Protein AF-A0A3R7NCF2-F1 (afdb_monomer_lite)

pLDDT: mean 77.66, std 14.72, range [37.81, 95.25]

Radius of gyration: 17.61 Å; chains: 1; bounding box: 58×39×52 Å

Structure (mmCIF, N/CA/C/O backbone):
data_AF-A0A3R7NCF2-F1
#
_entry.id   AF-A0A3R7NCF2-F1
#
loop_
_atom_site.group_PDB
_atom_site.id
_atom_site.type_symbol
_atom_site.label_atom_id
_atom_site.label_alt_id
_atom_site.label_comp_id
_atom_site.label_asym_id
_atom_site.label_entity_id
_atom_site.label_seq_id
_atom_site.pdbx_PDB_ins_code
_atom_site.Cartn_x
_atom_site.Cartn_y
_atom_site.Cartn_z
_atom_site.occupancy
_atom_site.B_iso_or_equiv
_atom_site.auth_seq_id
_atom_site.auth_comp_id
_atom_site.auth_asym_id
_atom_site.auth_atom_id
_atom_site.pdbx_PDB_model_num
ATOM 1 N N . MET A 1 1 ? -6.743 -14.736 25.152 1.00 38.22 1 MET A N 1
ATOM 2 C CA . MET A 1 1 ? -6.841 -13.331 24.706 1.00 38.22 1 MET A CA 1
ATOM 3 C C . MET A 1 1 ? -6.838 -13.373 23.190 1.00 38.22 1 MET A C 1
ATOM 5 O O . MET A 1 1 ? -5.931 -13.986 22.646 1.00 38.22 1 MET A O 1
ATOM 9 N N . GLN A 1 2 ? -7.880 -12.885 22.512 1.00 47.25 2 GLN A N 1
ATOM 10 C CA . GLN A 1 2 ? -7.849 -12.798 21.048 1.00 47.25 2 GLN A CA 1
ATOM 11 C C . GLN A 1 2 ? -6.792 -11.751 20.687 1.00 47.25 2 GLN A C 1
ATOM 13 O O . GLN A 1 2 ? -6.926 -10.598 21.083 1.00 47.25 2 GLN A O 1
ATOM 18 N N . HIS A 1 3 ? -5.709 -12.169 20.034 1.00 56.72 3 HIS A N 1
ATOM 19 C CA . HIS A 1 3 ? -4.715 -11.233 19.518 1.00 56.72 3 HIS A CA 1
ATOM 20 C C . HIS A 1 3 ? -5.378 -10.391 18.426 1.00 56.72 3 HIS A C 1
ATOM 22 O O . HIS A 1 3 ? -6.070 -10.945 17.568 1.00 56.72 3 HIS A O 1
ATOM 28 N N . ALA A 1 4 ? -5.225 -9.066 18.489 1.00 83.00 4 ALA A N 1
ATOM 29 C CA . ALA A 1 4 ? -5.763 -8.198 17.452 1.00 83.00 4 ALA A CA 1
ATOM 30 C C . ALA A 1 4 ? -5.083 -8.553 16.114 1.00 83.00 4 ALA A C 1
ATOM 32 O O . ALA A 1 4 ? -3.878 -8.823 16.119 1.00 83.00 4 ALA A O 1
ATOM 33 N N . PRO A 1 5 ? -5.798 -8.546 14.972 1.00 89.06 5 PRO A N 1
ATOM 34 C CA . PRO A 1 5 ? -5.218 -8.927 13.679 1.00 89.06 5 PRO A CA 1
ATOM 35 C C . PRO A 1 5 ? -3.950 -8.133 13.324 1.00 89.06 5 PRO A C 1
ATOM 37 O O . PRO A 1 5 ? -3.016 -8.688 12.745 1.00 89.06 5 PRO A O 1
ATOM 40 N N . LEU A 1 6 ? -3.870 -6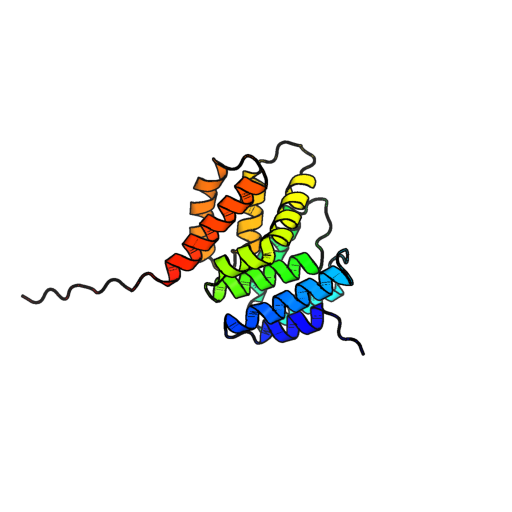.868 13.758 1.00 91.06 6 LEU A N 1
ATOM 41 C CA . LEU A 1 6 ? -2.667 -6.038 13.660 1.00 91.06 6 LEU A CA 1
ATOM 42 C C . LEU A 1 6 ? -1.455 -6.635 14.399 1.00 91.06 6 LEU A C 1
ATOM 44 O O . LEU A 1 6 ? -0.355 -6.630 13.860 1.00 91.06 6 LEU A O 1
ATOM 48 N N . ASP A 1 7 ? -1.623 -7.171 15.609 1.00 91.38 7 ASP A N 1
ATOM 49 C CA . ASP A 1 7 ? -0.501 -7.722 16.383 1.00 91.38 7 ASP A CA 1
ATOM 50 C C . ASP A 1 7 ? 0.046 -8.995 15.721 1.00 91.38 7 ASP A C 1
ATOM 52 O O . ASP A 1 7 ? 1.261 -9.198 15.641 1.00 91.38 7 ASP A O 1
ATOM 56 N N . THR A 1 8 ? -0.852 -9.839 15.201 1.00 93.19 8 THR A N 1
ATOM 57 C CA . THR A 1 8 ? -0.478 -11.024 14.421 1.00 93.19 8 THR A CA 1
ATOM 58 C C . THR A 1 8 ? 0.239 -10.627 13.135 1.00 93.19 8 THR A C 1
ATOM 60 O O . THR A 1 8 ? 1.300 -11.182 12.846 1.00 93.19 8 THR A O 1
ATOM 63 N N . PHE A 1 9 ? -0.278 -9.626 12.415 1.00 95.12 9 PHE A N 1
ATOM 64 C CA . PHE A 1 9 ? 0.372 -9.074 11.230 1.00 95.12 9 PHE A CA 1
ATOM 65 C C . PHE A 1 9 ? 1.784 -8.581 11.548 1.00 95.12 9 PHE A C 1
ATOM 67 O O . PHE A 1 9 ? 2.731 -9.013 10.904 1.00 95.12 9 PHE A O 1
ATOM 74 N N . LEU A 1 10 ? 1.961 -7.731 12.564 1.00 93.50 10 LEU A N 1
ATOM 75 C CA . LEU A 1 10 ? 3.266 -7.149 12.895 1.00 93.50 10 LEU A CA 1
ATOM 76 C C . LEU A 1 10 ? 4.270 -8.211 13.359 1.00 93.50 10 LEU A C 1
ATOM 78 O O . LEU A 1 10 ? 5.449 -8.142 13.013 1.00 93.50 10 LEU A O 1
ATOM 82 N N . SER A 1 11 ? 3.822 -9.219 14.114 1.00 92.62 11 SER A N 1
ATOM 83 C CA . SER A 1 11 ? 4.683 -10.343 14.496 1.00 92.62 11 SER A CA 1
ATOM 84 C C . SER A 1 11 ? 5.127 -11.180 13.294 1.00 92.62 11 SER A C 1
ATOM 86 O O . SER A 1 11 ? 6.236 -11.713 13.326 1.00 92.62 11 SER A O 1
ATOM 88 N N . ALA A 1 12 ? 4.268 -11.347 12.289 1.00 93.06 12 ALA A N 1
ATOM 89 C CA . ALA A 1 12 ? 4.591 -12.068 11.065 1.00 93.06 12 ALA A CA 1
ATOM 90 C C . ALA A 1 12 ? 5.499 -11.241 10.150 1.00 93.06 12 ALA A C 1
ATOM 92 O O . ALA A 1 12 ? 6.559 -11.708 9.762 1.00 93.06 12 ALA A O 1
ATOM 93 N N . TRP A 1 13 ? 5.128 -9.987 9.890 1.00 93.31 13 TRP A N 1
ATOM 94 C CA . TRP A 1 13 ? 5.839 -9.033 9.037 1.00 93.31 13 TRP A CA 1
ATOM 95 C C . TRP A 1 13 ? 7.312 -8.877 9.435 1.00 93.31 13 TRP A C 1
ATOM 97 O O . TRP A 1 13 ? 8.208 -8.884 8.595 1.00 93.31 13 TRP A O 1
ATOM 107 N N . ARG A 1 14 ? 7.588 -8.854 10.744 1.00 90.69 14 ARG A N 1
ATOM 108 C CA . ARG A 1 14 ? 8.949 -8.815 11.300 1.00 90.69 14 ARG A CA 1
ATOM 109 C C . ARG A 1 14 ? 9.832 -10.024 10.973 1.00 90.69 14 ARG A C 1
ATOM 111 O O . ARG A 1 14 ? 11.019 -9.970 11.271 1.00 90.69 14 ARG A O 1
ATOM 118 N N . ARG A 1 15 ? 9.255 -11.121 10.488 1.00 90.25 15 ARG A N 1
ATOM 119 C CA . ARG A 1 15 ? 9.929 -12.408 10.266 1.00 90.25 15 ARG A CA 1
ATOM 120 C C . ARG A 1 15 ? 9.832 -12.887 8.820 1.00 90.25 15 ARG A C 1
ATOM 122 O O . ARG A 1 15 ? 10.208 -14.019 8.560 1.00 90.25 15 ARG A O 1
ATOM 129 N N . ILE A 1 16 ? 9.263 -12.077 7.926 1.00 89.12 16 ILE A N 1
ATOM 130 C CA . ILE A 1 16 ? 9.187 -12.446 6.516 1.00 89.12 16 ILE A CA 1
ATOM 131 C C . ILE A 1 16 ? 10.576 -12.390 5.929 1.00 89.12 16 ILE A C 1
ATOM 133 O O . ILE A 1 16 ? 11.182 -11.321 5.882 1.00 89.12 16 ILE A O 1
ATOM 137 N N . ASP A 1 17 ? 10.995 -13.546 5.436 1.00 86.31 17 ASP A N 1
ATOM 138 C CA . ASP A 1 17 ? 12.266 -13.736 4.754 1.00 86.31 17 ASP A CA 1
ATOM 139 C C . ASP A 1 17 ? 12.043 -14.278 3.327 1.00 86.31 17 ASP A C 1
ATOM 141 O O . ASP A 1 17 ? 12.986 -14.391 2.542 1.00 86.31 17 ASP A O 1
ATOM 145 N N . SER A 1 18 ? 10.797 -14.625 2.963 1.00 88.25 18 SER A N 1
ATOM 146 C CA . SER A 1 18 ? 10.451 -15.185 1.655 1.00 88.25 18 SER A CA 1
ATOM 147 C C . SER A 1 18 ? 9.126 -14.656 1.081 1.00 88.25 18 SER A C 1
ATOM 149 O O . SER A 1 18 ? 8.137 -14.527 1.807 1.00 88.25 18 SER A O 1
ATOM 151 N N . PRO A 1 19 ? 9.023 -14.467 -0.253 1.00 88.56 19 PRO A N 1
ATOM 152 C CA . PRO A 1 19 ? 7.766 -14.095 -0.908 1.00 88.56 19 PRO A CA 1
ATOM 153 C C . PRO A 1 19 ? 6.626 -15.108 -0.699 1.00 88.56 19 PRO A C 1
ATOM 155 O O . PRO A 1 19 ? 5.453 -14.739 -0.770 1.00 88.56 19 PRO A O 1
ATOM 158 N N . ALA A 1 20 ? 6.935 -16.374 -0.393 1.00 91.00 20 ALA A N 1
ATOM 159 C CA . ALA A 1 20 ? 5.927 -17.398 -0.100 1.00 91.00 20 ALA A CA 1
ATOM 160 C C . ALA A 1 20 ? 5.111 -17.106 1.175 1.00 91.00 20 ALA A C 1
ATOM 162 O O . ALA A 1 20 ? 4.036 -17.676 1.361 1.00 91.00 20 ALA A O 1
ATOM 163 N N . GLU A 1 21 ? 5.603 -16.219 2.042 1.00 92.44 21 GLU A N 1
ATOM 164 C CA . GLU A 1 21 ? 4.975 -15.863 3.317 1.00 92.44 21 GLU A CA 1
ATOM 165 C C . GLU A 1 21 ? 4.038 -14.652 3.199 1.00 92.44 21 GLU A C 1
ATOM 167 O O . GLU A 1 21 ? 3.193 -14.437 4.067 1.00 9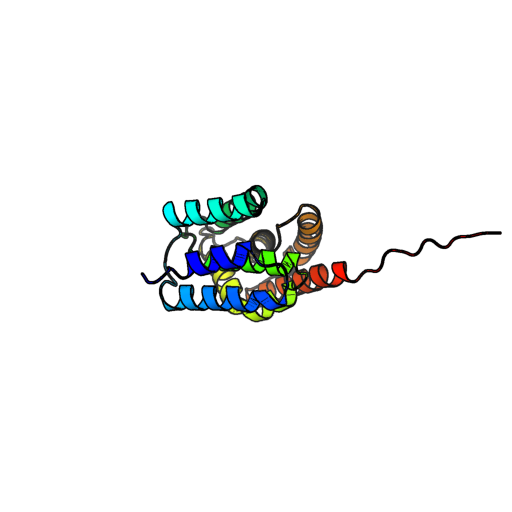2.44 21 GLU A O 1
ATOM 172 N N . LEU A 1 22 ? 4.103 -13.891 2.100 1.00 93.81 22 LEU A N 1
ATOM 173 C CA . LEU A 1 22 ? 3.247 -12.721 1.869 1.00 93.81 22 LEU A CA 1
ATOM 174 C C . LEU A 1 22 ? 1.730 -13.021 1.952 1.00 93.81 22 LEU A C 1
ATOM 176 O O . LEU A 1 22 ? 0.993 -12.190 2.497 1.00 93.81 22 LEU A O 1
ATOM 180 N N . PRO A 1 23 ? 1.215 -14.192 1.511 1.00 95.06 23 PRO A N 1
ATOM 181 C CA . PRO A 1 23 ? -0.197 -14.545 1.694 1.00 95.06 23 PRO A CA 1
ATOM 182 C C . PRO A 1 23 ? -0.656 -14.615 3.162 1.00 95.06 23 PRO A C 1
ATOM 184 O O . PRO A 1 23 ? -1.840 -14.409 3.450 1.00 95.06 23 PRO A O 1
ATOM 187 N N . LEU A 1 24 ? 0.255 -14.868 4.110 1.00 94.19 24 LEU A N 1
ATOM 188 C CA . LEU A 1 24 ? -0.052 -14.850 5.544 1.00 94.19 24 LEU A CA 1
ATOM 189 C C . LEU A 1 24 ? -0.418 -13.431 6.006 1.00 94.19 24 LEU A C 1
ATOM 191 O O . LEU A 1 24 ? -1.404 -13.239 6.722 1.00 94.19 24 LEU A O 1
ATOM 195 N N . LEU A 1 25 ? 0.338 -12.426 5.560 1.00 95.12 25 LEU A N 1
ATOM 196 C CA . LEU A 1 25 ? 0.039 -11.025 5.852 1.00 95.12 25 LEU A CA 1
ATOM 197 C C . LEU A 1 25 ? -1.275 -10.586 5.227 1.00 95.12 25 LEU A C 1
ATOM 199 O O . LEU A 1 25 ? -2.076 -9.933 5.891 1.00 95.12 25 LEU A O 1
ATOM 203 N N . LEU A 1 26 ? -1.520 -10.987 3.978 1.00 95.25 26 LEU A N 1
ATOM 204 C CA . LEU A 1 26 ? -2.777 -10.701 3.294 1.00 95.25 26 LEU A CA 1
ATOM 205 C C . LEU A 1 26 ? -3.978 -11.271 4.061 1.00 95.25 26 LEU A C 1
ATOM 207 O O . LEU A 1 26 ? -5.006 -10.609 4.184 1.00 95.25 26 LEU A O 1
ATOM 211 N N . SER A 1 27 ? -3.834 -12.465 4.637 1.00 94.50 27 SER A N 1
ATOM 212 C CA . SER A 1 27 ? -4.872 -13.068 5.481 1.00 94.50 27 SER A CA 1
ATOM 213 C C . SER A 1 27 ? -5.155 -12.223 6.729 1.00 94.50 27 SER A C 1
ATOM 215 O O . SER A 1 27 ? -6.312 -12.054 7.110 1.00 94.50 27 SER A O 1
ATOM 217 N N . CYS A 1 28 ? -4.122 -11.632 7.336 1.00 94.75 28 CYS A N 1
ATOM 218 C CA . CYS A 1 28 ? -4.291 -10.719 8.468 1.00 94.75 28 CYS A CA 1
ATOM 219 C C . CYS A 1 28 ? -4.950 -9.393 8.049 1.00 94.75 28 CYS A C 1
ATOM 221 O O . CYS A 1 28 ? -5.779 -8.871 8.791 1.00 94.75 28 CYS A O 1
ATOM 223 N N . VAL A 1 29 ? -4.624 -8.862 6.862 1.00 94.75 29 VAL A N 1
ATOM 224 C CA . VAL A 1 29 ? -5.294 -7.684 6.274 1.00 94.75 29 VAL A CA 1
ATOM 225 C C . VAL A 1 29 ? -6.784 -7.961 6.079 1.00 94.75 29 VAL A C 1
ATOM 227 O O . VAL A 1 29 ? -7.610 -7.156 6.501 1.00 94.75 29 VAL A O 1
ATOM 230 N N . ALA A 1 30 ? -7.136 -9.116 5.510 1.00 93.75 30 ALA A N 1
ATOM 231 C CA . ALA A 1 30 ? -8.527 -9.516 5.315 1.00 93.75 30 ALA A CA 1
ATOM 232 C C . ALA A 1 30 ? -9.275 -9.692 6.650 1.00 93.75 30 ALA A C 1
ATOM 234 O O . ALA A 1 30 ? -10.423 -9.263 6.777 1.00 93.75 30 ALA A O 1
ATOM 235 N N . ASP A 1 31 ? -8.627 -10.269 7.668 1.00 94.06 31 ASP A N 1
ATOM 236 C CA . ASP A 1 31 ? -9.224 -10.412 9.000 1.00 94.06 31 ASP A CA 1
ATOM 237 C C . ASP A 1 31 ? -9.450 -9.044 9.666 1.00 94.06 31 ASP A C 1
ATOM 239 O O . ASP A 1 31 ? -10.541 -8.783 10.180 1.00 94.06 31 ASP A O 1
ATOM 243 N N . GLN A 1 32 ? -8.470 -8.134 9.579 1.00 93.62 32 GLN A N 1
ATOM 244 C CA . GLN A 1 32 ? -8.605 -6.751 10.045 1.00 93.62 32 GLN A CA 1
ATOM 245 C C . GLN A 1 32 ? -9.740 -6.028 9.318 1.00 93.62 32 GLN A C 1
ATOM 247 O O . GLN A 1 32 ? -10.546 -5.367 9.966 1.00 93.62 32 GLN A O 1
ATOM 252 N N . GLU A 1 33 ? -9.830 -6.156 7.995 1.00 91.44 33 GLU A N 1
ATOM 253 C CA . GLU A 1 33 ? -10.887 -5.523 7.208 1.00 91.44 33 GLU A CA 1
ATOM 254 C C . GLU A 1 33 ? -12.274 -6.049 7.602 1.00 91.44 33 GLU A C 1
ATOM 256 O O . GLU A 1 33 ? -13.190 -5.263 7.838 1.00 91.44 33 GLU A O 1
ATOM 261 N N . SER A 1 34 ? -12.421 -7.368 7.749 1.00 91.81 34 SER A N 1
ATOM 262 C CA . SER A 1 34 ? -13.709 -7.991 8.072 1.00 91.81 34 SER A CA 1
ATOM 263 C C . SER A 1 34 ? -14.232 -7.644 9.470 1.00 91.81 34 SER A C 1
ATOM 265 O O . SER A 1 34 ? -15.442 -7.544 9.666 1.00 91.81 34 SER A O 1
ATOM 267 N N . ARG A 1 35 ? -13.335 -7.461 10.448 1.00 89.62 35 ARG A N 1
ATOM 268 C CA . ARG A 1 35 ? -13.701 -7.233 11.856 1.00 89.62 35 ARG A CA 1
ATOM 269 C C . ARG A 1 35 ? -13.640 -5.766 12.269 1.00 89.62 35 ARG A C 1
ATOM 271 O O . ARG A 1 35 ? -14.361 -5.361 13.176 1.00 89.62 35 ARG A O 1
ATOM 278 N N . PHE A 1 36 ? -12.767 -4.990 11.632 1.00 88.69 36 PHE A N 1
ATOM 279 C CA . PHE A 1 36 ? -12.351 -3.655 12.064 1.00 88.69 36 PHE A CA 1
ATOM 280 C C . PHE A 1 36 ? -12.048 -2.725 10.872 1.00 88.69 36 PHE A C 1
ATOM 282 O O . PHE A 1 36 ? -11.177 -1.860 10.970 1.00 88.69 36 PHE A O 1
ATOM 289 N N . GLY A 1 37 ? -12.730 -2.897 9.733 1.00 81.88 37 GLY A N 1
ATOM 290 C CA . GLY A 1 37 ? -12.413 -2.201 8.476 1.00 81.88 37 GLY A CA 1
ATOM 291 C C . GLY A 1 37 ? -12.411 -0.669 8.536 1.00 81.88 37 GLY A C 1
ATOM 292 O O . GLY A 1 37 ? -11.675 -0.036 7.779 1.00 81.88 37 GLY A O 1
ATOM 293 N N . ASP A 1 38 ? -13.156 -0.076 9.472 1.00 85.25 38 ASP A N 1
ATOM 294 C CA . ASP A 1 38 ? -13.215 1.378 9.686 1.00 85.25 38 ASP A CA 1
ATOM 295 C C . ASP A 1 38 ? -12.384 1.857 10.887 1.00 85.25 38 ASP A C 1
ATOM 297 O O . ASP A 1 38 ? -12.441 3.029 11.260 1.00 85.25 38 ASP A O 1
ATOM 301 N N . ALA A 1 39 ? -11.589 0.973 11.500 1.00 88.62 39 ALA A N 1
ATOM 302 C CA . ALA A 1 39 ? -10.723 1.339 12.612 1.00 88.62 39 ALA A CA 1
ATOM 303 C C . ALA A 1 39 ? -9.647 2.332 12.154 1.00 88.62 39 ALA A C 1
ATOM 305 O O . ALA A 1 39 ? -8.754 2.011 11.361 1.00 88.62 39 ALA A O 1
ATOM 306 N N . VAL A 1 40 ? -9.742 3.548 12.684 1.00 88.31 40 VAL A N 1
ATOM 307 C CA . VAL A 1 40 ? -8.756 4.611 12.504 1.00 88.31 40 VAL A CA 1
ATOM 308 C C . VAL A 1 40 ? -7.483 4.262 13.271 1.00 88.31 40 VAL A C 1
ATOM 310 O O . VAL A 1 40 ? -7.536 3.686 14.356 1.00 88.31 40 VAL A O 1
ATOM 313 N N . LEU A 1 41 ? -6.335 4.604 12.694 1.00 86.00 41 LEU A N 1
ATOM 314 C CA . LEU A 1 41 ? -5.036 4.457 13.328 1.00 86.00 41 LEU A CA 1
ATOM 315 C C . LEU A 1 41 ? -4.931 5.418 14.522 1.00 86.00 41 LEU A C 1
ATOM 317 O O . LEU A 1 41 ? -4.817 6.629 14.337 1.00 86.00 41 LEU A O 1
ATOM 321 N N . GLY A 1 42 ? -4.977 4.877 15.739 1.00 86.25 42 GLY A N 1
ATOM 322 C CA . GLY A 1 42 ? -4.741 5.626 16.969 1.00 86.25 42 GLY A CA 1
ATOM 323 C C . GLY A 1 42 ? -3.269 5.636 17.387 1.00 86.25 42 GLY A C 1
ATOM 324 O O . GLY A 1 42 ? -2.417 4.956 16.808 1.00 86.25 42 GLY A O 1
ATOM 325 N N . ASP A 1 43 ? -2.968 6.381 18.452 1.00 85.06 43 ASP A N 1
ATOM 326 C CA . ASP A 1 43 ? -1.610 6.513 19.003 1.00 85.06 43 ASP A CA 1
ATOM 327 C C . ASP A 1 43 ? -1.031 5.182 19.512 1.00 85.06 43 ASP A C 1
ATOM 329 O O . ASP A 1 43 ? 0.187 4.989 19.563 1.00 85.06 43 ASP A O 1
ATOM 333 N N . GLU A 1 44 ? -1.878 4.252 19.953 1.00 88.06 44 GLU A N 1
ATOM 334 C CA . GLU A 1 44 ? -1.438 2.938 20.423 1.00 88.06 44 GLU A CA 1
ATOM 335 C C . GLU A 1 44 ? -1.067 2.013 19.261 1.00 88.06 44 GLU A C 1
ATOM 337 O O . GLU A 1 44 ? -0.016 1.370 19.296 1.00 88.06 44 GLU A O 1
ATOM 342 N N . GLU A 1 45 ? -1.887 1.960 18.212 1.00 88.56 45 GLU A N 1
ATOM 343 C CA . GLU A 1 45 ? -1.571 1.255 16.970 1.00 88.56 45 GLU A CA 1
ATOM 344 C C . GLU A 1 45 ? -0.309 1.835 16.326 1.00 88.56 45 GLU A C 1
ATOM 346 O O . GLU A 1 45 ? 0.604 1.082 15.986 1.00 88.56 45 GLU A O 1
ATOM 351 N N . ALA A 1 46 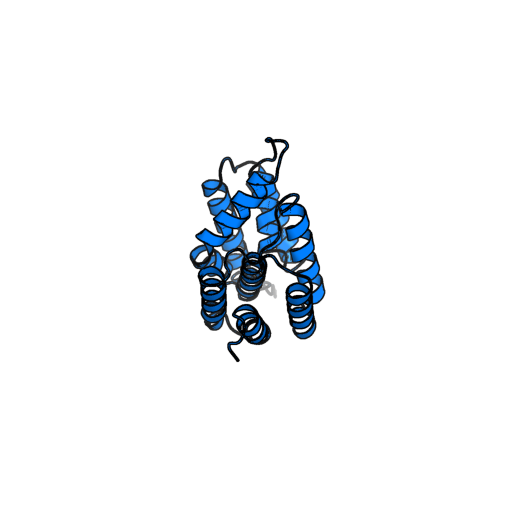? -0.207 3.165 16.232 1.00 85.06 46 ALA A N 1
ATOM 352 C CA . ALA A 1 46 ? 0.964 3.841 15.683 1.00 85.06 46 ALA A CA 1
ATOM 353 C C . ALA A 1 46 ? 2.239 3.480 16.460 1.00 85.06 46 ALA A C 1
ATOM 355 O O . ALA A 1 46 ? 3.244 3.101 15.859 1.00 85.06 46 ALA A O 1
ATOM 356 N N . ARG A 1 47 ? 2.200 3.499 17.802 1.00 86.12 47 ARG A N 1
ATOM 357 C CA . ARG A 1 47 ? 3.342 3.079 18.636 1.00 86.12 47 ARG A CA 1
ATOM 358 C C . ARG A 1 47 ? 3.739 1.624 18.400 1.00 86.12 47 ARG A C 1
ATOM 360 O O . ARG A 1 47 ? 4.935 1.336 18.346 1.00 86.12 47 ARG A O 1
ATOM 367 N N . ARG A 1 48 ? 2.771 0.716 18.246 1.00 89.31 48 ARG A N 1
ATOM 368 C CA . ARG A 1 48 ? 3.039 -0.699 17.943 1.00 89.31 48 ARG A CA 1
ATOM 369 C C . ARG A 1 48 ? 3.703 -0.870 16.579 1.00 89.31 48 ARG A C 1
ATOM 371 O O . ARG A 1 48 ? 4.694 -1.593 16.484 1.00 89.31 48 ARG A O 1
ATOM 378 N N . VAL A 1 49 ? 3.216 -0.172 15.554 1.00 88.31 49 VAL A N 1
ATOM 379 C CA . VAL A 1 49 ? 3.786 -0.222 14.200 1.00 88.31 49 VAL A CA 1
ATOM 380 C C . VAL A 1 49 ? 5.199 0.361 14.176 1.00 88.31 49 VAL A C 1
ATOM 382 O O . VAL A 1 49 ? 6.118 -0.301 13.697 1.00 88.31 49 VAL A O 1
ATOM 385 N N . CYS A 1 50 ? 5.415 1.532 14.784 1.00 84.62 50 CYS A N 1
ATOM 386 C CA . CYS A 1 50 ? 6.751 2.120 14.915 1.00 84.62 50 CYS A CA 1
ATOM 387 C C . CYS A 1 50 ? 7.708 1.198 15.682 1.00 84.62 50 CYS A C 1
ATOM 389 O O . CYS A 1 50 ? 8.861 1.030 15.289 1.00 84.62 50 CYS A O 1
ATOM 391 N N . GLY A 1 51 ? 7.236 0.555 16.755 1.00 87.81 51 GLY A N 1
ATOM 392 C CA . GLY A 1 51 ? 8.018 -0.434 17.496 1.00 87.81 51 GLY A CA 1
ATOM 393 C C . GLY A 1 51 ? 8.422 -1.633 16.634 1.00 87.81 51 GLY A C 1
ATOM 394 O O . GLY A 1 51 ? 9.572 -2.066 16.686 1.00 87.81 51 GLY A O 1
ATOM 395 N N . ALA A 1 52 ? 7.508 -2.145 15.808 1.00 89.25 52 ALA A N 1
ATOM 396 C CA . ALA A 1 52 ? 7.795 -3.245 14.895 1.00 89.25 52 ALA A CA 1
ATOM 397 C C . ALA A 1 52 ? 8.805 -2.854 13.803 1.00 89.25 52 ALA A C 1
ATOM 399 O O . ALA A 1 52 ? 9.745 -3.612 13.569 1.00 89.25 52 ALA A O 1
ATOM 400 N N . ALA A 1 53 ? 8.656 -1.675 13.190 1.00 86.06 53 ALA A N 1
ATOM 401 C CA . ALA A 1 53 ? 9.576 -1.180 12.163 1.00 86.06 53 ALA A CA 1
ATOM 402 C C . ALA A 1 53 ? 10.987 -0.938 12.708 1.00 86.06 53 ALA A C 1
ATOM 404 O O . ALA A 1 53 ? 11.960 -1.351 12.084 1.00 86.06 53 ALA A O 1
ATOM 405 N N . ARG A 1 54 ? 11.114 -0.386 13.923 1.00 84.94 54 ARG A N 1
ATOM 406 C CA . ARG A 1 54 ? 12.410 -0.279 14.619 1.00 84.94 54 ARG A CA 1
ATOM 407 C C . ARG A 1 54 ? 13.094 -1.627 14.779 1.00 84.94 54 ARG A C 1
ATOM 409 O O . ARG A 1 54 ? 14.291 -1.736 14.551 1.00 84.94 54 ARG A O 1
ATOM 416 N N . CYS A 1 55 ? 12.345 -2.663 15.153 1.00 86.06 55 CYS A N 1
ATOM 417 C CA . CYS A 1 55 ? 12.902 -4.008 15.275 1.00 86.06 55 CYS A CA 1
ATOM 418 C C . CYS A 1 55 ? 13.359 -4.606 13.937 1.00 86.06 55 CYS A C 1
ATOM 420 O O . CYS A 1 55 ? 14.183 -5.516 13.966 1.00 86.06 55 CYS A O 1
ATOM 422 N N . LYS A 1 56 ? 12.817 -4.139 12.807 1.00 83.69 56 LYS A N 1
ATOM 423 C CA . LYS A 1 56 ? 13.215 -4.561 11.457 1.00 83.69 56 LYS A CA 1
ATOM 424 C C . LYS A 1 56 ? 14.290 -3.645 10.840 1.00 83.69 56 LYS A C 1
ATOM 426 O O . LYS A 1 56 ? 14.803 -3.958 9.780 1.00 83.69 56 LYS A O 1
ATOM 431 N N . SER A 1 57 ? 14.686 -2.572 11.536 1.00 80.88 57 SER A N 1
ATOM 432 C CA . SER A 1 57 ? 15.570 -1.499 11.039 1.00 80.88 57 SER A CA 1
ATOM 433 C C . SER A 1 57 ? 14.980 -0.665 9.892 1.00 80.88 57 SER A C 1
ATOM 435 O O . SER A 1 57 ? 15.720 -0.026 9.158 1.00 80.88 57 SER A O 1
ATOM 437 N N . GLU A 1 58 ? 13.651 -0.604 9.804 1.00 76.94 58 GLU A N 1
ATOM 438 C CA . GLU A 1 58 ? 12.892 0.039 8.717 1.00 76.94 58 GLU A CA 1
ATOM 439 C C . GLU A 1 58 ? 12.181 1.330 9.181 1.00 76.94 58 GLU A C 1
ATOM 441 O O . GLU A 1 58 ? 11.178 1.769 8.621 1.00 76.94 58 GLU A O 1
ATOM 446 N N . GLU A 1 59 ? 12.628 1.938 10.287 1.00 73.25 59 GLU A N 1
ATOM 447 C CA . GLU A 1 59 ? 11.932 3.083 10.900 1.00 73.25 59 GLU A CA 1
ATOM 448 C C . GLU A 1 59 ? 11.845 4.292 9.959 1.00 73.25 59 GLU A C 1
ATOM 450 O O . GLU A 1 59 ? 10.816 4.968 9.919 1.00 73.25 59 GLU A O 1
ATOM 455 N N . TRP A 1 60 ? 12.906 4.562 9.198 1.00 68.88 60 TRP A N 1
ATOM 456 C CA . TRP A 1 60 ? 12.975 5.748 8.347 1.00 68.88 60 TRP A CA 1
ATOM 457 C C . TRP A 1 60 ? 11.985 5.673 7.186 1.00 68.88 60 TRP A C 1
ATOM 459 O O . TRP A 1 60 ? 11.230 6.614 6.938 1.00 68.88 60 TRP A O 1
ATOM 469 N N . ASP A 1 61 ? 11.921 4.518 6.541 1.00 68.62 61 ASP A N 1
ATOM 470 C CA . ASP A 1 61 ? 11.027 4.265 5.420 1.00 68.62 61 ASP A CA 1
ATOM 471 C C . ASP A 1 61 ? 9.560 4.147 5.884 1.00 68.62 61 ASP A C 1
ATOM 473 O O . ASP A 1 61 ? 8.657 4.657 5.216 1.00 68.62 61 ASP A O 1
ATOM 477 N N . LEU A 1 62 ? 9.305 3.652 7.108 1.00 71.00 62 LEU A N 1
ATOM 478 C CA . LEU A 1 62 ? 7.979 3.738 7.732 1.00 71.00 62 LEU A CA 1
ATOM 479 C C . LEU A 1 62 ? 7.550 5.195 7.944 1.00 71.00 62 LEU A C 1
ATOM 481 O O . LEU A 1 62 ? 6.400 5.539 7.670 1.00 71.00 62 LEU A O 1
ATOM 485 N N . MET A 1 63 ? 8.435 6.066 8.435 1.00 70.88 63 MET A N 1
ATOM 486 C CA . MET A 1 63 ? 8.089 7.479 8.610 1.00 70.88 63 MET A CA 1
ATOM 487 C C . MET A 1 63 ? 7.787 8.163 7.276 1.00 70.88 63 MET A C 1
ATOM 489 O O . MET A 1 63 ? 6.873 8.985 7.224 1.00 70.88 63 MET A O 1
ATOM 493 N N . ARG A 1 64 ? 8.493 7.807 6.194 1.00 69.62 64 ARG A N 1
ATOM 494 C CA . ARG A 1 64 ? 8.187 8.306 4.842 1.00 69.62 64 ARG A CA 1
ATOM 495 C C . ARG A 1 64 ? 6.805 7.852 4.387 1.00 69.62 64 ARG A C 1
ATOM 497 O O . ARG A 1 64 ? 6.018 8.684 3.939 1.00 69.62 64 ARG A O 1
ATOM 504 N N . ALA A 1 65 ? 6.487 6.571 4.565 1.00 68.69 65 ALA A N 1
ATOM 505 C CA . ALA A 1 65 ? 5.180 6.018 4.235 1.00 68.69 65 ALA A CA 1
ATOM 506 C C . ALA A 1 65 ? 4.052 6.684 5.043 1.00 68.69 65 ALA A C 1
ATOM 508 O O . ALA A 1 65 ? 3.030 7.075 4.484 1.00 68.69 65 ALA A O 1
ATOM 509 N N . LEU A 1 66 ? 4.249 6.889 6.348 1.00 71.31 66 LEU A N 1
ATOM 510 C CA . LEU A 1 66 ? 3.290 7.579 7.213 1.00 71.31 66 LEU A CA 1
ATOM 511 C C . LEU A 1 66 ? 3.128 9.056 6.842 1.00 71.31 66 LEU A C 1
ATOM 513 O O . LEU A 1 66 ? 2.004 9.553 6.819 1.00 71.31 66 LEU A O 1
ATOM 517 N N . PHE A 1 67 ? 4.219 9.749 6.521 1.00 69.81 67 PHE A N 1
ATOM 518 C CA . PHE A 1 67 ? 4.170 11.138 6.075 1.00 69.81 67 PHE A CA 1
ATOM 519 C C . PHE A 1 67 ? 3.401 11.263 4.758 1.00 69.81 67 PHE A C 1
ATOM 521 O O . PHE A 1 67 ? 2.487 12.077 4.652 1.00 69.81 67 PHE A O 1
ATOM 528 N N . ALA A 1 68 ? 3.699 10.411 3.777 1.00 67.25 68 ALA A N 1
ATOM 529 C CA . ALA A 1 68 ? 2.959 10.369 2.523 1.00 67.25 68 ALA A CA 1
ATOM 530 C C . ALA A 1 68 ? 1.481 9.978 2.736 1.00 67.25 68 ALA A C 1
ATOM 532 O O . ALA A 1 68 ? 0.613 10.528 2.058 1.00 67.25 68 ALA A O 1
ATOM 533 N N . LEU A 1 69 ? 1.167 9.118 3.719 1.00 71.12 69 LEU A N 1
ATOM 534 C CA . LEU A 1 69 ? -0.218 8.750 4.059 1.00 71.12 69 LEU A CA 1
ATOM 535 C C . LEU A 1 69 ? -0.960 9.950 4.637 1.00 71.12 69 LEU A C 1
ATOM 537 O O . LEU A 1 69 ? -2.100 10.199 4.265 1.00 71.12 69 LEU A O 1
ATOM 541 N N . GLN A 1 70 ? -0.314 10.705 5.525 1.00 70.12 70 GLN A N 1
ATOM 542 C CA . GLN A 1 70 ? -0.885 11.910 6.121 1.00 70.12 70 GLN A CA 1
ATOM 543 C C . GLN A 1 70 ? -1.118 13.014 5.084 1.00 70.12 70 GLN A C 1
ATOM 545 O O . GLN A 1 70 ? -2.169 13.648 5.112 1.00 70.12 70 GLN A O 1
ATOM 550 N N . GLN A 1 71 ? -0.180 13.223 4.153 1.00 65.56 71 GLN A N 1
ATOM 551 C CA . GLN A 1 71 ? -0.333 14.210 3.076 1.00 65.56 71 GLN A CA 1
ATOM 552 C C . GLN A 1 71 ? -1.428 13.800 2.081 1.00 65.56 71 GLN A C 1
ATOM 554 O O . GLN A 1 71 ? -2.273 14.614 1.721 1.00 65.56 71 GLN A O 1
ATOM 559 N N . GLY A 1 72 ? -1.465 12.522 1.686 1.00 59.91 72 GLY A N 1
ATOM 560 C CA . GLY A 1 72 ? -2.471 11.973 0.770 1.00 59.91 72 GLY A CA 1
ATOM 561 C C . GLY A 1 72 ? -3.864 11.788 1.375 1.00 59.91 72 GLY A C 1
ATOM 562 O O . GLY A 1 72 ? -4.799 11.422 0.664 1.00 59.91 72 GLY A O 1
ATOM 563 N N . ALA A 1 73 ? -4.008 12.006 2.681 1.00 59.06 73 ALA A N 1
ATOM 564 C CA . ALA A 1 73 ? -5.261 11.888 3.408 1.00 59.06 73 ALA A CA 1
ATOM 565 C C . ALA A 1 73 ? -5.654 13.209 4.082 1.00 59.06 73 ALA A C 1
ATOM 567 O O . ALA A 1 73 ? -6.361 13.187 5.085 1.00 59.06 73 ALA A O 1
ATOM 568 N N . ALA A 1 74 ? -5.207 14.362 3.570 1.00 59.69 74 ALA A N 1
ATOM 569 C CA . ALA A 1 74 ? -5.586 15.672 4.096 1.00 59.69 74 ALA A CA 1
ATOM 570 C C . ALA A 1 74 ? -7.124 15.837 4.103 1.00 59.69 74 ALA A C 1
ATOM 572 O O . ALA A 1 74 ? -7.725 16.200 3.103 1.00 59.69 74 ALA A O 1
ATOM 573 N N . GLY A 1 75 ? -7.770 15.524 5.233 1.00 60.34 75 GLY A N 1
ATOM 574 C CA . GLY A 1 75 ? -9.233 15.502 5.382 1.00 60.34 75 GLY A CA 1
ATOM 575 C C . GLY A 1 75 ? -9.864 14.125 5.647 1.00 60.34 75 GLY A C 1
ATOM 576 O O . GLY A 1 75 ? -11.054 14.068 5.951 1.00 60.34 75 GLY A O 1
ATOM 577 N N . ALA A 1 76 ? -9.100 13.027 5.607 1.00 67.06 76 ALA A N 1
ATOM 578 C CA . ALA A 1 76 ? -9.565 11.671 5.898 1.00 67.06 76 ALA A CA 1
ATOM 579 C C . ALA A 1 76 ? -8.655 10.962 6.926 1.00 67.06 76 ALA A C 1
ATOM 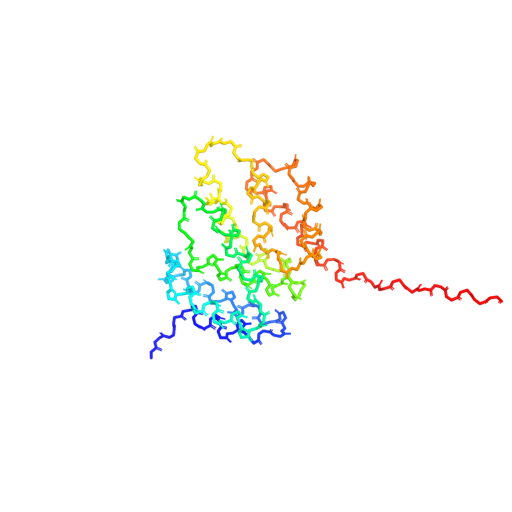581 O O . ALA A 1 76 ? -7.433 10.985 6.802 1.00 67.06 76 ALA A O 1
ATOM 582 N N . PRO A 1 77 ? -9.211 10.294 7.949 1.00 75.94 77 PRO A N 1
ATOM 583 C CA . PRO A 1 77 ? -8.398 9.562 8.912 1.00 75.94 77 PRO A CA 1
ATOM 584 C C . PRO A 1 77 ? -7.731 8.334 8.268 1.00 75.94 77 PRO A C 1
ATOM 586 O O . PRO A 1 77 ? -8.377 7.556 7.559 1.00 75.94 77 PRO A O 1
ATOM 589 N N . VAL A 1 78 ? -6.440 8.132 8.554 1.00 81.25 78 VAL A N 1
ATOM 590 C CA . VAL A 1 78 ? -5.693 6.929 8.151 1.00 81.25 78 VAL A CA 1
ATOM 591 C C . VAL A 1 78 ? -6.251 5.728 8.909 1.00 81.25 78 VAL A C 1
ATOM 593 O O . VAL A 1 78 ? -6.359 5.772 10.134 1.00 81.25 78 VAL A O 1
ATOM 596 N N . ARG A 1 79 ? -6.602 4.645 8.211 1.00 88.12 79 ARG A N 1
ATOM 597 C CA . ARG A 1 79 ? -7.107 3.423 8.851 1.00 88.12 79 ARG A CA 1
ATOM 598 C C . ARG A 1 79 ? -5.987 2.421 9.074 1.00 88.12 79 ARG A C 1
ATOM 600 O O . ARG A 1 79 ? -5.017 2.374 8.320 1.00 88.12 79 ARG A O 1
ATOM 607 N N . VAL A 1 80 ? -6.167 1.551 10.063 1.00 90.38 80 VAL A N 1
ATOM 608 C CA . VAL A 1 80 ? -5.214 0.473 10.374 1.00 90.38 80 VAL A CA 1
ATOM 609 C C . VAL A 1 80 ? -4.975 -0.428 9.157 1.00 90.38 80 VAL A C 1
ATOM 611 O O . VAL A 1 80 ? -3.833 -0.771 8.859 1.00 90.38 80 VAL A O 1
ATOM 614 N N . VAL A 1 81 ? -6.034 -0.755 8.407 1.00 91.75 81 VAL A N 1
ATOM 615 C CA . VAL A 1 81 ? -5.934 -1.585 7.195 1.00 91.75 81 VAL A CA 1
ATOM 616 C C . VAL A 1 81 ? -5.057 -0.942 6.116 1.00 91.75 81 VAL A C 1
ATOM 618 O O . VAL A 1 81 ? -4.330 -1.647 5.425 1.00 91.75 81 VAL A O 1
ATOM 621 N N . ASP A 1 82 ? -5.061 0.388 6.001 1.00 88.06 82 ASP A N 1
ATOM 622 C CA . ASP A 1 82 ? -4.281 1.101 4.983 1.00 88.06 82 ASP A CA 1
ATOM 623 C C . ASP A 1 82 ? -2.789 0.956 5.257 1.00 88.06 82 ASP A C 1
ATOM 625 O O . ASP A 1 82 ? -2.006 0.649 4.362 1.00 88.06 82 ASP A O 1
ATOM 629 N N . LEU A 1 83 ? -2.416 1.098 6.528 1.00 88.06 83 LEU A N 1
ATOM 630 C CA . LEU A 1 83 ? -1.048 0.915 6.979 1.00 88.06 83 LEU A CA 1
ATOM 631 C C . LEU A 1 83 ? -0.586 -0.534 6.795 1.00 88.06 83 LEU A C 1
ATOM 633 O O . LEU A 1 83 ? 0.522 -0.765 6.323 1.00 88.06 83 LEU A O 1
ATOM 637 N N . MET A 1 84 ? -1.438 -1.515 7.099 1.00 92.69 84 MET A N 1
ATOM 638 C CA . MET A 1 84 ? -1.114 -2.926 6.863 1.00 92.69 84 MET A CA 1
ATOM 639 C C . MET A 1 84 ? -0.931 -3.234 5.369 1.00 92.69 84 MET A C 1
ATOM 641 O O . MET A 1 84 ? -0.029 -3.984 5.009 1.00 92.69 84 MET A O 1
ATOM 645 N N . VAL A 1 85 ? -1.748 -2.642 4.491 1.00 92.31 85 VAL A N 1
ATOM 646 C CA . VAL A 1 85 ? -1.617 -2.787 3.031 1.00 92.31 85 VAL A CA 1
ATOM 647 C C . VAL A 1 85 ? -0.317 -2.161 2.527 1.00 92.31 85 VAL A C 1
ATOM 649 O O . VAL A 1 85 ? 0.352 -2.768 1.696 1.00 92.31 85 VAL A O 1
ATOM 652 N N . VAL A 1 86 ? 0.073 -0.995 3.047 1.00 88.62 86 VAL A N 1
ATOM 653 C CA . VAL A 1 86 ? 1.353 -0.350 2.715 1.00 88.62 86 VAL A CA 1
ATOM 654 C C . VAL A 1 86 ? 2.540 -1.204 3.166 1.00 88.62 86 VAL A C 1
ATOM 656 O O . VAL A 1 86 ? 3.428 -1.483 2.365 1.00 88.62 86 VAL A O 1
ATOM 659 N N . LEU A 1 87 ? 2.526 -1.702 4.406 1.00 90.06 87 LEU A N 1
ATOM 660 C CA . LEU A 1 87 ? 3.573 -2.593 4.917 1.00 90.06 87 LEU A CA 1
ATOM 661 C C . LEU A 1 87 ? 3.661 -3.901 4.117 1.00 90.06 87 LEU A C 1
ATOM 663 O O . LEU A 1 87 ? 4.754 -4.391 3.854 1.00 90.06 87 LEU A O 1
ATOM 667 N N . LEU A 1 88 ? 2.524 -4.457 3.691 1.00 93.12 88 LEU A N 1
ATOM 668 C CA . LEU A 1 88 ? 2.493 -5.619 2.801 1.00 93.12 88 LEU A CA 1
ATOM 669 C C . LEU A 1 88 ? 3.061 -5.293 1.413 1.00 93.12 88 LEU A C 1
ATOM 671 O O . LEU A 1 88 ? 3.789 -6.105 0.846 1.00 93.12 88 LEU A O 1
ATOM 675 N N . CYS A 1 89 ? 2.737 -4.124 0.859 1.00 89.94 89 CYS A N 1
ATOM 676 C CA . CYS A 1 89 ? 3.273 -3.687 -0.428 1.00 89.94 89 CYS A CA 1
ATOM 677 C C . CYS A 1 89 ? 4.792 -3.554 -0.388 1.00 89.94 89 CYS A C 1
ATOM 679 O O . CYS A 1 89 ? 5.481 -3.960 -1.322 1.00 89.94 89 CYS A O 1
ATOM 681 N N . TRP A 1 90 ? 5.312 -3.036 0.717 1.00 86.44 90 TRP A N 1
ATOM 682 C CA . TRP A 1 90 ? 6.740 -2.933 0.938 1.00 86.44 90 TRP A CA 1
ATOM 683 C C . TRP A 1 90 ? 7.409 -4.304 0.937 1.00 86.44 90 TRP A C 1
ATOM 685 O O . TRP A 1 90 ? 8.316 -4.517 0.138 1.00 86.44 90 TRP A O 1
ATOM 695 N N . GLU A 1 91 ? 6.930 -5.262 1.736 1.00 88.94 91 GLU A N 1
ATOM 696 C CA . GLU A 1 91 ? 7.489 -6.625 1.727 1.00 88.94 91 GLU A CA 1
ATOM 697 C C . GLU A 1 91 ? 7.414 -7.255 0.341 1.00 88.94 91 GLU A C 1
ATOM 699 O O . GLU A 1 91 ? 8.366 -7.877 -0.123 1.00 88.94 91 GLU A O 1
ATOM 704 N N . ALA A 1 92 ? 6.294 -7.057 -0.354 1.00 89.88 92 ALA A N 1
ATOM 705 C CA . ALA A 1 92 ? 6.150 -7.537 -1.713 1.00 89.88 92 ALA A CA 1
ATOM 706 C C . ALA A 1 92 ? 7.168 -6.882 -2.652 1.00 89.88 92 ALA A C 1
ATOM 708 O O . ALA A 1 92 ? 7.731 -7.571 -3.488 1.00 89.88 92 ALA A O 1
ATOM 709 N N . THR A 1 93 ? 7.446 -5.589 -2.515 1.00 85.19 93 THR A N 1
ATOM 710 C CA . THR A 1 93 ? 8.419 -4.873 -3.353 1.00 85.19 93 THR A CA 1
ATOM 711 C C . THR A 1 93 ? 9.847 -5.320 -3.054 1.00 85.19 93 THR A C 1
ATOM 713 O O . THR A 1 93 ? 10.582 -5.645 -3.984 1.00 85.19 93 THR A O 1
ATOM 716 N N . ALA A 1 94 ? 10.213 -5.433 -1.775 1.00 84.06 94 ALA A N 1
ATOM 717 C CA . ALA A 1 94 ? 11.512 -5.943 -1.338 1.00 84.06 94 ALA A CA 1
ATOM 718 C C . ALA A 1 94 ? 11.747 -7.393 -1.797 1.00 84.06 94 ALA A C 1
ATOM 720 O O . ALA A 1 94 ? 12.859 -7.759 -2.163 1.00 84.06 94 ALA A O 1
ATOM 721 N N . ALA A 1 95 ? 10.688 -8.202 -1.853 1.00 86.31 95 ALA A N 1
ATOM 722 C CA . ALA A 1 95 ? 10.715 -9.563 -2.381 1.00 86.31 95 ALA A CA 1
ATOM 723 C C . ALA A 1 95 ? 10.428 -9.648 -3.898 1.00 86.31 95 ALA A C 1
ATOM 725 O O . ALA A 1 95 ? 10.037 -10.712 -4.387 1.00 86.31 95 ALA A O 1
ATOM 726 N N . HIS A 1 96 ? 10.539 -8.538 -4.643 1.00 85.69 96 HIS A N 1
ATOM 727 C CA . HIS A 1 96 ? 10.302 -8.434 -6.097 1.00 85.69 96 HIS A CA 1
ATOM 728 C C . HIS A 1 96 ? 8.943 -8.974 -6.594 1.00 85.69 96 HIS A C 1
ATOM 730 O O . HIS A 1 96 ? 8.741 -9.285 -7.768 1.00 85.69 96 HIS A O 1
ATOM 736 N N . SER A 1 97 ? 7.969 -9.025 -5.697 1.00 89.12 97 SER A N 1
ATOM 737 C CA . SER A 1 97 ? 6.614 -9.554 -5.841 1.00 89.12 97 SER A CA 1
ATOM 738 C C . SER A 1 97 ? 5.548 -8.450 -5.955 1.00 89.12 97 SER A C 1
ATOM 740 O O . SER A 1 97 ? 4.372 -8.682 -5.666 1.00 89.12 97 SER A O 1
ATOM 742 N N . ALA A 1 98 ? 5.918 -7.246 -6.407 1.00 88.06 98 ALA A N 1
ATOM 743 C CA . ALA A 1 98 ? 4.999 -6.112 -6.562 1.00 88.06 98 ALA A CA 1
ATOM 744 C C . ALA A 1 98 ? 3.801 -6.430 -7.485 1.00 88.06 98 ALA A C 1
ATOM 746 O O . ALA A 1 98 ? 2.666 -6.039 -7.200 1.00 88.06 98 ALA A O 1
ATOM 747 N N . ARG A 1 99 ? 4.017 -7.218 -8.552 1.00 88.94 99 ARG A N 1
ATOM 748 C CA . ARG A 1 99 ? 2.937 -7.699 -9.436 1.00 88.94 99 ARG A CA 1
ATOM 749 C C . ARG A 1 99 ? 1.921 -8.569 -8.691 1.00 88.94 99 ARG A C 1
ATOM 751 O O . ARG A 1 99 ? 0.716 -8.401 -8.877 1.00 88.94 99 ARG A O 1
ATOM 758 N N . TRP A 1 100 ? 2.395 -9.487 -7.845 1.00 93.25 100 TRP A N 1
ATOM 759 C CA . TRP A 1 100 ? 1.517 -10.311 -7.011 1.00 93.25 100 TRP A CA 1
ATOM 760 C C . TRP A 1 100 ? 0.696 -9.435 -6.064 1.00 93.25 100 TRP A C 1
ATOM 762 O O . TRP A 1 100 ? -0.518 -9.613 -5.967 1.00 93.25 100 TRP A O 1
ATOM 772 N N . PHE A 1 101 ? 1.340 -8.455 -5.425 1.00 93.62 101 PHE A N 1
ATOM 773 C CA . PHE A 1 101 ? 0.660 -7.549 -4.508 1.00 93.62 101 PHE A CA 1
ATOM 774 C C . PHE A 1 101 ? -0.484 -6.812 -5.197 1.00 93.62 101 PHE A C 1
ATOM 776 O O . PHE A 1 101 ? -1.599 -6.828 -4.688 1.00 93.62 101 PHE A O 1
ATOM 783 N N . LEU A 1 102 ? -0.249 -6.204 -6.363 1.00 90.56 102 LEU A N 1
ATOM 784 C CA . LEU A 1 102 ? -1.308 -5.465 -7.049 1.00 90.56 102 LEU A CA 1
ATOM 785 C C . LEU A 1 102 ? -2.462 -6.371 -7.479 1.00 90.56 102 LEU A C 1
ATOM 787 O O . LEU A 1 102 ? -3.616 -5.985 -7.313 1.00 90.56 102 LEU A O 1
ATOM 791 N N . ALA A 1 103 ? -2.183 -7.596 -7.932 1.00 92.00 103 ALA A N 1
ATOM 792 C CA . ALA A 1 103 ? -3.234 -8.560 -8.249 1.00 92.00 103 ALA A CA 1
ATOM 793 C C . ALA A 1 103 ? -4.068 -8.940 -7.009 1.00 92.00 103 ALA A C 1
ATOM 795 O O . ALA A 1 103 ? -5.294 -9.024 -7.086 1.00 92.00 103 ALA A O 1
ATOM 796 N N . ALA A 1 104 ? -3.418 -9.138 -5.860 1.00 93.56 104 ALA A N 1
ATOM 797 C CA . ALA A 1 104 ? -4.067 -9.553 -4.619 1.00 93.56 104 ALA A CA 1
ATOM 798 C C . ALA A 1 104 ? -4.775 -8.401 -3.878 1.00 93.56 104 ALA A C 1
ATOM 800 O O . ALA A 1 104 ? -5.805 -8.602 -3.233 1.00 93.56 104 ALA A O 1
ATOM 801 N N . CYS A 1 105 ? -4.240 -7.184 -3.981 1.00 94.25 105 CYS A N 1
ATOM 802 C CA . CYS A 1 105 ? -4.645 -6.020 -3.197 1.00 94.25 105 CYS A CA 1
ATOM 803 C C . CYS A 1 105 ? -5.314 -4.917 -4.028 1.00 94.25 105 CYS A C 1
ATOM 805 O O . CYS A 1 105 ? -5.657 -3.881 -3.459 1.00 94.25 105 CYS A O 1
ATOM 807 N N . ALA A 1 106 ? -5.571 -5.115 -5.328 1.00 90.50 106 ALA A N 1
ATOM 808 C CA . ALA A 1 106 ? -6.222 -4.124 -6.196 1.00 90.50 106 ALA A CA 1
ATOM 809 C C . ALA A 1 106 ? -7.473 -3.457 -5.580 1.00 90.50 106 ALA A C 1
ATOM 811 O O . ALA A 1 106 ? -7.585 -2.232 -5.674 1.00 90.50 106 ALA A O 1
ATOM 812 N N . PRO A 1 107 ? -8.393 -4.174 -4.896 1.00 91.38 107 PRO A N 1
ATOM 813 C CA . PRO A 1 107 ? -9.534 -3.531 -4.239 1.00 91.38 107 PRO A CA 1
ATOM 814 C C . PRO A 1 107 ? -9.129 -2.548 -3.130 1.00 91.38 107 PRO A C 1
ATOM 816 O O . PRO A 1 107 ? -9.744 -1.491 -2.989 1.00 91.38 107 PRO A O 1
ATOM 819 N N . HIS A 1 108 ? -8.081 -2.866 -2.366 1.00 90.38 108 HIS A N 1
ATOM 820 C CA . HIS A 1 108 ? -7.556 -2.005 -1.306 1.00 90.38 108 HIS A CA 1
ATOM 821 C C . HIS A 1 108 ? -6.893 -0.761 -1.892 1.00 90.38 108 HIS A C 1
ATOM 823 O O . HIS A 1 108 ? -7.185 0.352 -1.458 1.00 90.38 108 HIS A O 1
ATOM 829 N N . VAL A 1 109 ? -6.069 -0.944 -2.926 1.00 88.81 109 VAL A N 1
ATOM 830 C CA . VAL A 1 109 ? -5.408 0.153 -3.645 1.00 88.81 109 VAL A CA 1
ATOM 831 C C . VAL A 1 109 ? -6.447 1.087 -4.268 1.00 88.81 109 VAL A C 1
ATOM 833 O O . VAL A 1 109 ? -6.348 2.302 -4.119 1.00 88.81 109 VAL A O 1
ATOM 836 N N . ARG A 1 110 ? -7.513 0.535 -4.863 1.00 89.38 110 ARG A N 1
ATOM 837 C CA . ARG A 1 110 ? -8.645 1.317 -5.382 1.00 89.38 110 ARG A CA 1
ATOM 838 C C . ARG A 1 110 ? -9.294 2.181 -4.295 1.00 89.38 110 ARG A C 1
ATOM 840 O O . ARG A 1 110 ? -9.559 3.356 -4.527 1.00 89.38 110 ARG A O 1
ATOM 847 N N . ARG A 1 111 ? -9.545 1.620 -3.104 1.00 87.12 111 ARG A N 1
ATOM 848 C CA . ARG A 1 111 ? -10.125 2.357 -1.962 1.00 87.12 111 ARG A CA 1
ATOM 849 C C . ARG A 1 111 ? -9.183 3.420 -1.396 1.00 87.12 111 ARG A C 1
ATOM 851 O O . ARG A 1 111 ? -9.655 4.448 -0.913 1.00 87.12 111 ARG A O 1
ATOM 858 N N . LEU A 1 112 ? -7.875 3.171 -1.408 1.00 82.12 112 LEU A N 1
ATOM 859 C CA . LEU A 1 112 ? -6.867 4.157 -1.022 1.00 82.12 112 LEU A CA 1
ATOM 860 C C . LEU A 1 112 ? -6.891 5.343 -1.993 1.00 82.12 112 LEU A C 1
ATOM 862 O O . LEU A 1 112 ? -7.154 6.460 -1.559 1.00 82.12 112 LEU A O 1
ATOM 866 N N . LEU A 1 113 ? -6.765 5.075 -3.297 1.00 80.75 113 LEU A N 1
ATOM 867 C CA . LEU A 1 113 ? -6.844 6.084 -4.358 1.00 80.75 113 LEU A CA 1
ATOM 868 C C . LEU A 1 113 ? -8.146 6.889 -4.299 1.00 80.75 113 LEU A C 1
ATOM 870 O O . LEU A 1 113 ? -8.114 8.114 -4.322 1.00 80.75 113 LEU A O 1
ATOM 874 N N . GLY A 1 114 ? -9.294 6.218 -4.168 1.00 80.88 114 GLY A N 1
ATOM 875 C CA . GLY A 1 114 ? -10.595 6.887 -4.108 1.00 80.88 114 GLY A CA 1
ATOM 876 C C . GLY A 1 114 ? -10.740 7.841 -2.919 1.00 80.88 114 GLY A C 1
ATOM 877 O O . GLY A 1 114 ? -11.369 8.887 -3.053 1.00 80.88 114 GLY A O 1
ATOM 878 N N . ARG A 1 115 ? -10.134 7.525 -1.767 1.00 78.56 115 ARG A N 1
ATOM 879 C CA . ARG A 1 115 ? -10.143 8.430 -0.605 1.00 78.56 115 ARG A CA 1
ATOM 880 C C . ARG A 1 115 ? -9.189 9.601 -0.768 1.00 78.56 115 ARG A C 1
ATOM 882 O O . ARG A 1 115 ? -9.572 10.706 -0.411 1.00 78.56 115 ARG A O 1
ATOM 889 N N . THR A 1 116 ? -8.004 9.377 -1.331 1.00 71.81 116 THR A N 1
ATOM 890 C CA . THR A 1 116 ? -7.070 10.461 -1.663 1.00 71.81 116 THR A CA 1
ATOM 891 C C . THR A 1 116 ? -7.698 11.441 -2.652 1.00 71.81 116 THR A C 1
ATOM 893 O O . THR A 1 116 ? -7.641 12.644 -2.434 1.00 71.81 116 THR A O 1
ATOM 896 N N . LEU A 1 117 ? -8.397 10.936 -3.673 1.00 73.00 117 LEU A N 1
ATOM 897 C CA . LEU A 1 117 ? -9.143 11.763 -4.627 1.00 73.00 117 LEU A CA 1
ATOM 898 C C . LEU A 1 117 ? -10.318 12.509 -3.979 1.00 73.00 117 LEU A C 1
ATOM 900 O O . LEU A 1 117 ? -10.544 13.674 -4.275 1.00 73.00 117 LEU A O 1
ATOM 904 N N . GLY A 1 118 ? -11.075 11.854 -3.093 1.00 68.31 118 GLY A N 1
ATOM 905 C CA . GLY A 1 118 ? -12.223 12.474 -2.420 1.00 68.31 118 GLY A CA 1
ATOM 906 C C . GLY A 1 118 ? -11.854 13.517 -1.357 1.00 68.31 118 GLY A C 1
ATOM 907 O O . GLY A 1 118 ? -12.695 14.342 -1.006 1.00 68.31 118 GLY A O 1
ATOM 908 N N . ALA A 1 119 ? -10.625 13.477 -0.836 1.00 65.56 119 ALA A N 1
ATOM 909 C CA . ALA A 1 119 ? -10.114 14.423 0.152 1.00 65.56 119 ALA A CA 1
ATOM 910 C C . ALA A 1 119 ? -9.638 15.752 -0.473 1.00 65.56 119 ALA A C 1
ATOM 912 O O . ALA A 1 119 ? -9.520 16.752 0.237 1.00 65.56 119 ALA A O 1
ATOM 913 N N . ASP A 1 120 ? -9.432 15.804 -1.795 1.00 62.94 120 ASP A N 1
ATOM 914 C CA . ASP A 1 120 ? -9.121 17.045 -2.505 1.00 62.94 120 ASP A CA 1
ATOM 915 C C . ASP A 1 120 ? -10.376 17.923 -2.696 1.00 62.94 120 ASP A C 1
ATOM 917 O O . ASP A 1 120 ? -11.074 17.896 -3.712 1.00 62.94 120 ASP A O 1
ATOM 921 N N . ALA A 1 121 ? -10.674 18.734 -1.680 1.00 50.28 121 ALA A N 1
ATOM 922 C CA . ALA A 1 121 ? -11.824 19.638 -1.648 1.00 50.28 121 ALA A CA 1
ATOM 923 C C . ALA A 1 121 ? -11.778 20.778 -2.694 1.00 50.28 121 ALA A C 1
ATOM 925 O O . ALA A 1 121 ? -12.773 21.489 -2.850 1.00 50.28 121 ALA A O 1
ATOM 926 N N . ALA A 1 122 ? -10.663 20.970 -3.414 1.00 53.31 122 ALA A N 1
ATOM 927 C CA . ALA A 1 122 ? -10.552 21.947 -4.501 1.00 53.31 122 ALA A CA 1
ATOM 928 C C . ALA 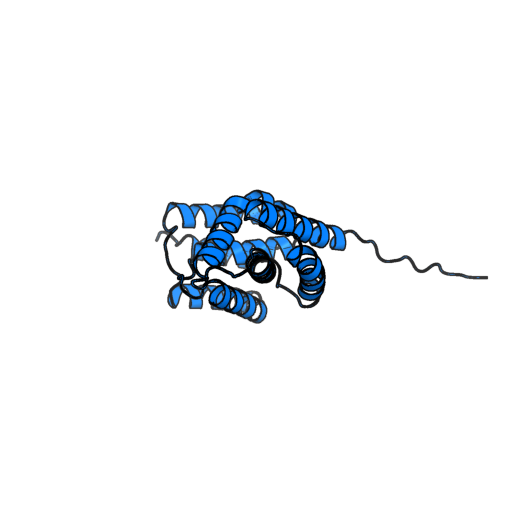A 1 122 ? -11.075 21.417 -5.853 1.00 53.31 122 ALA A C 1
ATOM 930 O O . ALA A 1 122 ? -11.203 22.196 -6.800 1.00 53.31 122 ALA A O 1
ATOM 931 N N . GLY A 1 123 ? -11.418 20.124 -5.945 1.00 47.19 123 GLY A N 1
ATOM 932 C CA . GLY A 1 123 ? -12.115 19.529 -7.092 1.00 47.19 123 GLY A CA 1
ATOM 933 C C . GLY A 1 123 ? -11.332 19.543 -8.409 1.00 47.19 123 GLY A C 1
ATOM 934 O O . GLY A 1 123 ? -11.940 19.434 -9.473 1.00 47.19 123 GLY A O 1
ATOM 935 N N . GLY A 1 124 ? -10.008 19.706 -8.354 1.00 49.84 124 GLY A N 1
ATOM 936 C CA . GLY A 1 124 ? -9.152 19.867 -9.535 1.00 49.84 124 GLY A CA 1
ATOM 937 C C . GLY A 1 124 ? -7.831 19.096 -9.485 1.00 49.84 124 GLY A C 1
ATOM 938 O O . GLY A 1 124 ? -7.106 19.091 -10.481 1.00 49.84 124 GLY A O 1
ATOM 939 N N . GLY A 1 125 ? -7.510 18.445 -8.367 1.00 55.72 125 GLY A N 1
ATOM 940 C CA . GLY A 1 125 ? -6.318 17.633 -8.160 1.00 55.72 125 GLY A CA 1
ATOM 941 C C . GLY A 1 125 ? -6.356 16.407 -9.052 1.00 55.72 125 GLY A C 1
ATOM 942 O O . GLY A 1 125 ? -7.273 15.584 -9.026 1.00 55.72 125 GLY A O 1
ATOM 943 N N . HIS A 1 126 ? -5.379 16.353 -9.940 1.00 69.56 126 HIS A N 1
ATOM 944 C CA . HIS A 1 126 ? -5.348 15.426 -11.048 1.00 69.56 126 HIS A CA 1
ATOM 945 C C . HIS A 1 126 ? -5.234 13.995 -10.519 1.00 69.56 126 HIS A C 1
ATOM 947 O O . HIS A 1 126 ? -4.468 13.722 -9.598 1.00 69.56 126 HIS A O 1
ATOM 953 N N . VAL A 1 127 ? -5.915 13.045 -11.163 1.00 73.69 127 VAL A N 1
ATOM 954 C CA . VAL A 1 127 ? -5.724 11.603 -10.915 1.00 73.69 127 VAL A CA 1
ATOM 955 C C . VAL A 1 127 ? -4.235 11.227 -10.940 1.00 73.69 127 VAL A C 1
ATOM 957 O O . VAL A 1 127 ? -3.798 10.377 -10.170 1.00 73.69 127 VAL A O 1
ATOM 960 N N . ALA A 1 128 ? -3.441 11.934 -11.747 1.00 72.94 128 ALA A N 1
ATOM 961 C CA . ALA A 1 128 ? -1.983 11.921 -11.736 1.00 72.94 128 ALA A CA 1
ATOM 962 C C . ALA A 1 128 ? -1.343 12.116 -10.347 1.00 72.94 128 ALA A C 1
ATOM 964 O O . ALA A 1 128 ? -0.494 11.319 -9.966 1.00 72.94 128 ALA A O 1
ATOM 965 N N . GLU A 1 129 ? -1.737 13.134 -9.579 1.00 74.94 129 GLU A N 1
ATOM 966 C CA . GLU A 1 129 ? -1.182 13.413 -8.246 1.00 74.94 129 GLU A CA 1
ATOM 967 C C . GLU A 1 129 ? -1.563 12.318 -7.250 1.00 74.94 129 GLU A C 1
ATOM 969 O O . GLU A 1 129 ? -0.718 11.849 -6.494 1.00 74.94 129 GLU A O 1
ATOM 974 N N . ALA A 1 130 ? -2.802 11.820 -7.308 1.00 76.69 130 ALA A N 1
ATOM 975 C CA . ALA A 1 130 ? -3.217 10.687 -6.485 1.00 76.69 130 ALA A CA 1
ATOM 976 C C . ALA A 1 130 ? -2.432 9.408 -6.827 1.00 76.69 130 ALA A C 1
ATOM 978 O O . ALA A 1 130 ? -2.073 8.648 -5.928 1.00 76.69 130 ALA A O 1
ATOM 979 N N . VAL A 1 131 ? -2.125 9.180 -8.109 1.00 78.62 131 VAL A N 1
ATOM 980 C CA . VAL A 1 131 ? -1.259 8.077 -8.560 1.00 78.62 131 VAL A CA 1
ATOM 981 C C . VAL A 1 131 ? 0.168 8.259 -8.057 1.00 78.62 131 VAL A C 1
ATOM 983 O O . VAL A 1 131 ? 0.736 7.302 -7.538 1.00 78.62 131 VAL A O 1
ATOM 986 N N . VAL A 1 132 ? 0.727 9.469 -8.159 1.00 77.56 132 VAL A N 1
ATOM 987 C CA . VAL A 1 132 ? 2.045 9.834 -7.611 1.00 77.56 132 VAL A CA 1
ATOM 988 C C . VAL A 1 132 ? 2.100 9.529 -6.123 1.00 77.56 132 VAL A C 1
ATOM 990 O O . VAL A 1 132 ? 2.967 8.781 -5.675 1.00 77.56 132 VAL A O 1
ATOM 993 N N . THR A 1 133 ? 1.136 10.032 -5.355 1.00 78.31 133 THR A N 1
ATOM 994 C CA . THR A 1 133 ? 1.062 9.786 -3.918 1.00 78.31 133 THR A CA 1
ATOM 995 C C . THR A 1 133 ? 0.912 8.299 -3.616 1.00 78.31 133 THR A C 1
ATOM 997 O O . THR A 1 133 ? 1.653 7.780 -2.789 1.00 78.31 133 THR A O 1
ATOM 1000 N N . ALA A 1 134 ? 0.023 7.578 -4.304 1.00 80.62 134 ALA A N 1
ATOM 1001 C CA . ALA A 1 134 ? -0.154 6.144 -4.094 1.00 80.62 134 ALA A CA 1
ATOM 1002 C C . ALA A 1 134 ? 1.099 5.331 -4.449 1.00 80.62 134 ALA A C 1
ATOM 1004 O O . ALA A 1 134 ? 1.425 4.386 -3.741 1.00 80.62 134 ALA A O 1
ATOM 1005 N N . ALA A 1 135 ? 1.830 5.690 -5.501 1.00 80.62 135 ALA A N 1
ATOM 1006 C CA . ALA A 1 135 ? 3.076 5.020 -5.852 1.00 80.62 135 ALA A CA 1
ATOM 1007 C C . ALA A 1 135 ? 4.167 5.275 -4.805 1.00 80.62 135 ALA A C 1
ATOM 1009 O O . ALA A 1 135 ? 4.823 4.328 -4.380 1.00 80.62 135 ALA A O 1
ATOM 1010 N N . LEU A 1 136 ? 4.320 6.516 -4.330 1.00 78.44 136 LEU A N 1
ATOM 1011 C CA . LEU A 1 136 ? 5.246 6.844 -3.239 1.00 78.44 136 LEU A CA 1
ATOM 1012 C C . LEU A 1 136 ? 4.891 6.088 -1.952 1.00 78.44 136 LEU A C 1
ATOM 1014 O O . LEU A 1 136 ? 5.772 5.593 -1.256 1.00 78.44 136 LEU A O 1
ATOM 1018 N N . LEU A 1 137 ? 3.595 5.962 -1.668 1.00 80.12 137 LEU A N 1
ATOM 1019 C CA . LEU A 1 137 ? 3.067 5.204 -0.538 1.00 80.12 137 LEU A CA 1
ATOM 1020 C C . LEU A 1 137 ? 3.361 3.710 -0.615 1.00 80.12 137 LEU A C 1
ATOM 1022 O O . LEU A 1 137 ? 3.669 3.092 0.398 1.00 80.12 137 LEU A O 1
ATOM 1026 N N . LEU A 1 138 ? 3.204 3.128 -1.800 1.00 81.94 138 LEU A N 1
ATOM 1027 C CA . LEU A 1 138 ? 3.266 1.686 -2.009 1.00 81.94 138 LEU A CA 1
ATOM 1028 C C . LEU A 1 138 ? 4.693 1.194 -2.291 1.00 81.94 138 LEU A C 1
ATOM 1030 O O . LEU A 1 138 ? 5.040 0.087 -1.886 1.00 81.94 138 LEU A O 1
ATOM 1034 N N . PHE A 1 139 ? 5.524 2.001 -2.954 1.00 79.94 139 PHE A N 1
ATOM 1035 C CA . PHE A 1 139 ? 6.820 1.576 -3.498 1.00 79.94 139 PHE A CA 1
ATOM 1036 C C . PHE A 1 139 ? 8.016 2.400 -2.996 1.00 79.94 139 PHE A C 1
ATOM 1038 O O . PHE A 1 139 ? 9.146 2.156 -3.414 1.00 79.94 139 PHE A O 1
ATOM 1045 N N . GLY A 1 140 ? 7.806 3.366 -2.098 1.00 72.44 140 GLY A N 1
ATOM 1046 C CA . GLY A 1 140 ? 8.834 4.309 -1.644 1.00 72.44 140 GLY A CA 1
ATOM 1047 C C . GLY A 1 140 ? 9.875 3.768 -0.657 1.00 72.44 140 GLY A C 1
ATOM 1048 O O . GLY A 1 140 ? 10.343 4.529 0.185 1.00 72.44 140 GLY A O 1
ATOM 1049 N N . CYS A 1 141 ? 10.222 2.482 -0.725 1.00 67.56 141 CYS A N 1
ATOM 1050 C CA . CYS A 1 141 ? 11.057 1.806 0.272 1.00 67.56 141 CYS A CA 1
ATOM 1051 C C . CYS A 1 141 ? 12.577 1.974 0.090 1.00 67.56 141 CYS A C 1
ATOM 1053 O O . CYS A 1 141 ? 13.336 1.485 0.915 1.00 67.56 141 CYS A O 1
ATOM 1055 N N . SER A 1 142 ? 13.056 2.605 -0.988 1.00 67.50 142 SER A N 1
ATOM 1056 C CA . SER A 1 142 ? 14.474 2.970 -1.131 1.00 67.50 142 SER A CA 1
ATOM 1057 C C . SER A 1 142 ? 14.658 4.131 -2.104 1.00 67.50 142 SER A C 1
ATOM 1059 O O . SER A 1 142 ? 13.827 4.340 -2.987 1.00 67.50 142 SER A O 1
ATOM 1061 N N . ASP A 1 143 ? 15.765 4.868 -1.991 1.00 67.94 143 ASP A N 1
ATOM 1062 C CA . ASP A 1 143 ? 16.045 6.007 -2.878 1.00 67.94 143 ASP A CA 1
ATOM 1063 C C . ASP A 1 143 ? 16.200 5.594 -4.354 1.00 67.94 143 ASP A C 1
ATOM 1065 O O . ASP A 1 143 ? 15.807 6.344 -5.245 1.00 67.94 143 ASP A O 1
ATOM 1069 N N . GLY A 1 144 ? 16.710 4.387 -4.626 1.00 66.75 144 GLY A N 1
ATOM 1070 C CA . GLY A 1 144 ? 16.805 3.848 -5.989 1.00 66.75 144 GLY A CA 1
ATOM 1071 C C . GLY A 1 144 ? 15.433 3.544 -6.595 1.00 66.75 144 GLY A C 1
ATOM 1072 O O . GLY A 1 144 ? 15.142 3.973 -7.709 1.00 66.75 144 GLY A O 1
ATOM 1073 N N . LEU A 1 145 ? 14.555 2.887 -5.830 1.00 67.19 145 LEU A N 1
ATOM 1074 C CA . LEU A 1 145 ? 13.182 2.600 -6.263 1.00 67.19 145 LEU A CA 1
ATOM 1075 C C . LEU A 1 145 ? 12.340 3.876 -6.349 1.00 67.19 145 LEU A C 1
ATOM 1077 O O . LEU A 1 145 ? 11.464 3.974 -7.201 1.00 67.19 145 LEU A O 1
ATOM 1081 N N . LEU A 1 146 ? 12.626 4.874 -5.511 1.00 67.06 146 LEU A N 1
ATOM 1082 C CA . LEU A 1 146 ? 12.013 6.196 -5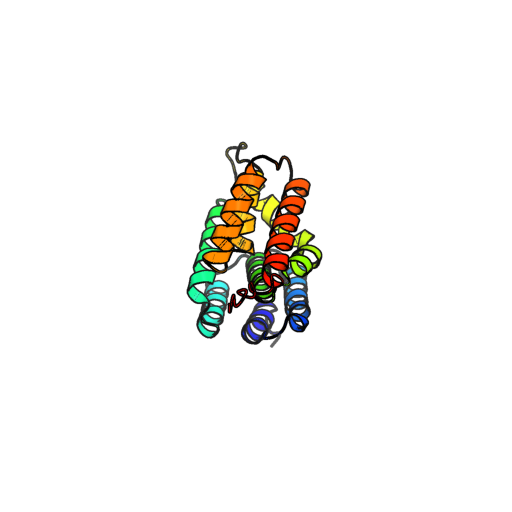.588 1.00 67.06 146 LEU A CA 1
ATOM 1083 C C . LEU A 1 146 ? 12.448 6.966 -6.830 1.00 67.06 146 LEU A C 1
ATOM 1085 O O . LEU A 1 146 ? 11.612 7.636 -7.420 1.00 67.06 146 LEU A O 1
ATOM 1089 N N . TYR A 1 147 ? 13.711 6.866 -7.245 1.00 68.81 147 TYR A N 1
ATOM 1090 C CA . TYR A 1 147 ? 14.174 7.473 -8.493 1.00 68.81 147 TYR A CA 1
ATOM 1091 C C . TYR A 1 147 ? 13.515 6.820 -9.714 1.00 68.81 147 TYR A C 1
ATOM 1093 O O . TYR A 1 147 ? 13.033 7.513 -10.610 1.00 68.81 147 TYR A O 1
ATOM 1101 N N . GLU A 1 148 ? 13.435 5.486 -9.729 1.00 67.81 148 GLU A N 1
ATOM 1102 C CA . GLU A 1 148 ? 12.701 4.763 -10.769 1.00 67.81 148 GLU A CA 1
ATOM 1103 C C . GLU A 1 148 ? 11.215 5.130 -10.753 1.00 67.81 148 GLU A C 1
ATOM 1105 O O . GLU A 1 148 ? 10.651 5.444 -11.799 1.00 67.81 148 GLU A O 1
ATOM 1110 N N . ALA A 1 149 ? 10.586 5.169 -9.576 1.00 66.44 149 ALA A N 1
ATOM 1111 C CA . ALA A 1 149 ? 9.206 5.606 -9.428 1.00 66.44 149 ALA A CA 1
ATOM 1112 C C . ALA A 1 149 ? 9.017 7.049 -9.913 1.00 66.44 149 ALA A C 1
ATOM 1114 O O . ALA A 1 149 ? 8.083 7.289 -10.661 1.00 66.44 149 ALA A O 1
ATOM 1115 N N . ASP A 1 150 ? 9.897 7.993 -9.581 1.00 68.06 150 ASP A N 1
ATOM 1116 C CA . ASP A 1 150 ? 9.804 9.395 -10.009 1.00 68.06 150 ASP A CA 1
ATOM 1117 C C . ASP A 1 150 ? 9.848 9.538 -11.539 1.00 68.06 150 ASP A C 1
ATOM 1119 O O . ASP A 1 150 ? 8.978 10.177 -12.137 1.00 68.06 150 ASP A O 1
ATOM 1123 N N . ALA A 1 151 ? 10.776 8.838 -12.202 1.00 69.44 151 ALA A N 1
ATOM 1124 C CA . ALA A 1 151 ? 10.836 8.793 -13.664 1.00 69.44 151 ALA A CA 1
ATOM 1125 C C . ALA A 1 151 ? 9.537 8.233 -14.277 1.00 69.44 151 ALA A C 1
ATOM 1127 O O . ALA A 1 151 ? 9.012 8.766 -15.259 1.00 69.44 151 ALA A O 1
ATOM 1128 N N . LEU A 1 152 ? 8.978 7.182 -13.670 1.00 69.06 152 LEU A N 1
ATOM 1129 C CA . LEU A 1 152 ? 7.720 6.568 -14.100 1.00 69.06 152 LEU A CA 1
ATOM 1130 C C . LEU A 1 152 ? 6.513 7.465 -13.856 1.00 69.06 152 LEU A C 1
ATOM 1132 O O . LEU A 1 152 ? 5.577 7.491 -14.655 1.00 69.06 152 LEU A O 1
ATOM 1136 N N . LEU A 1 153 ? 6.540 8.202 -12.758 1.00 68.00 153 LEU A N 1
ATOM 1137 C CA . LEU A 1 153 ? 5.495 9.111 -12.338 1.00 68.00 153 LEU A CA 1
ATOM 1138 C C . LEU A 1 153 ? 5.442 10.354 -13.229 1.00 68.00 153 LEU A C 1
ATOM 1140 O O . LEU A 1 153 ? 4.346 10.799 -13.575 1.00 68.00 153 LEU A O 1
ATOM 1144 N N . GLY A 1 154 ? 6.590 10.828 -13.721 1.00 63.91 154 GLY A N 1
ATOM 1145 C CA . GLY A 1 154 ? 6.659 11.825 -14.790 1.00 63.91 154 GLY A CA 1
ATOM 1146 C C . GLY A 1 154 ? 5.920 11.375 -16.058 1.00 63.91 154 GLY A C 1
ATOM 1147 O O . GLY A 1 154 ? 5.089 12.115 -16.582 1.00 63.91 154 GLY A O 1
ATOM 1148 N N . GLU A 1 155 ? 6.134 10.134 -16.510 1.00 62.53 155 GLU A N 1
ATOM 1149 C CA . GLU A 1 155 ? 5.452 9.561 -17.687 1.00 62.53 155 GLU A CA 1
ATOM 1150 C C . GLU A 1 155 ? 3.954 9.279 -17.443 1.00 62.53 155 GLU A C 1
ATOM 1152 O O . GLU A 1 155 ? 3.121 9.419 -18.345 1.00 62.53 155 GLU A O 1
ATOM 1157 N N . ALA A 1 156 ? 3.605 8.861 -16.227 1.00 59.06 156 ALA A N 1
ATOM 1158 C CA . ALA A 1 156 ? 2.252 8.507 -15.809 1.00 59.06 156 ALA A CA 1
ATOM 1159 C C . ALA A 1 156 ? 1.333 9.711 -15.606 1.00 59.06 156 ALA A C 1
ATOM 1161 O O . ALA A 1 156 ? 0.142 9.638 -15.927 1.00 59.06 156 ALA A O 1
ATOM 1162 N N . SER A 1 157 ? 1.886 10.812 -15.089 1.00 59.97 157 SER A N 1
ATOM 1163 C CA . SER A 1 157 ? 1.148 12.038 -14.776 1.00 59.97 157 SER A CA 1
ATOM 1164 C C . SER A 1 157 ? 0.432 12.636 -15.995 1.00 59.97 157 SER A C 1
ATOM 1166 O O . SER A 1 157 ? -0.599 13.286 -15.863 1.00 59.97 157 SER A O 1
ATOM 1168 N N . VAL A 1 158 ? 0.917 12.329 -17.200 1.00 55.28 158 VAL A N 1
ATOM 1169 C CA . VAL A 1 158 ? 0.351 12.775 -18.481 1.00 55.28 158 VAL A CA 1
ATOM 1170 C C . VAL A 1 158 ? -0.860 11.931 -18.926 1.00 55.28 158 VAL A C 1
ATOM 1172 O O . VAL A 1 158 ? -1.561 12.313 -19.860 1.00 55.28 158 VAL A O 1
ATOM 1175 N N . ARG A 1 159 ? -1.116 10.764 -18.312 1.00 61.34 159 ARG A N 1
ATOM 1176 C CA . ARG A 1 159 ? -1.948 9.705 -18.924 1.00 61.34 159 ARG A CA 1
ATOM 1177 C C . ARG A 1 159 ? -3.151 9.215 -18.118 1.00 61.34 159 ARG A C 1
ATOM 1179 O O . ARG A 1 159 ? -3.866 8.382 -18.659 1.00 61.34 159 ARG A O 1
ATOM 1186 N N . CYS A 1 160 ? -3.361 9.652 -16.877 1.00 68.88 160 CYS A N 1
ATOM 1187 C CA . CYS A 1 160 ? -4.424 9.089 -16.032 1.00 68.88 160 CYS A CA 1
ATOM 1188 C C . CYS A 1 160 ? -5.634 10.031 -15.939 1.00 68.88 160 CYS A C 1
ATOM 1190 O O . CYS A 1 160 ? -5.521 11.121 -15.378 1.00 68.88 160 CYS A O 1
ATOM 1192 N N . GLY A 1 161 ? -6.780 9.598 -16.468 1.00 69.19 161 GLY A N 1
ATOM 1193 C CA . GLY A 1 161 ? -8.068 10.293 -16.431 1.00 69.19 161 GLY A CA 1
ATOM 1194 C C . GLY A 1 161 ? -9.067 9.742 -15.405 1.00 69.19 161 GLY A C 1
ATOM 1195 O O . GLY A 1 161 ? -9.988 10.463 -15.025 1.00 69.19 161 GLY A O 1
ATOM 1196 N N . ASP A 1 162 ? -8.883 8.508 -14.915 1.00 81.75 162 ASP A N 1
ATOM 1197 C CA . ASP A 1 162 ? -9.720 7.891 -13.873 1.00 81.75 162 ASP A CA 1
ATOM 1198 C C . ASP A 1 162 ? -8.982 6.825 -13.025 1.00 81.75 162 ASP A C 1
ATOM 1200 O O . ASP A 1 162 ? -7.797 6.543 -13.218 1.00 81.75 162 ASP A O 1
ATOM 1204 N N . ILE A 1 163 ? -9.685 6.240 -12.044 1.00 82.25 163 ILE A N 1
ATOM 1205 C CA . ILE A 1 163 ? -9.128 5.275 -11.080 1.00 82.25 163 ILE A CA 1
ATOM 1206 C C . ILE A 1 163 ? -8.688 3.952 -11.735 1.00 82.25 163 ILE A C 1
ATOM 1208 O O . ILE A 1 163 ? -7.741 3.322 -11.259 1.00 82.25 163 ILE A O 1
ATOM 1212 N N . ASP A 1 164 ? -9.346 3.500 -12.801 1.00 86.00 164 ASP A N 1
ATOM 1213 C CA . ASP A 1 164 ? -8.965 2.255 -13.470 1.00 86.00 164 ASP A CA 1
ATOM 1214 C C . ASP A 1 164 ? -7.702 2.463 -14.318 1.00 86.00 164 ASP A C 1
ATOM 1216 O O . ASP A 1 164 ? -6.796 1.622 -14.294 1.00 86.00 164 ASP A O 1
ATOM 1220 N N . GLU A 1 165 ? -7.568 3.620 -14.970 1.00 84.25 165 GLU A N 1
ATOM 1221 C CA . GLU A 1 165 ? -6.322 4.030 -15.628 1.00 84.25 165 GLU A CA 1
ATOM 1222 C C . GLU A 1 165 ? -5.173 4.226 -14.625 1.00 84.25 165 GLU A C 1
ATOM 1224 O O . GLU A 1 165 ? -4.043 3.794 -14.878 1.00 84.25 165 GLU A O 1
ATOM 1229 N N . ALA A 1 166 ? -5.465 4.794 -13.452 1.00 82.56 166 ALA A N 1
ATOM 1230 C CA . ALA A 1 166 ? -4.528 4.910 -12.336 1.00 82.56 166 ALA A CA 1
ATOM 1231 C C . ALA A 1 166 ? -4.024 3.541 -11.858 1.00 82.56 166 ALA A C 1
ATOM 1233 O O . ALA A 1 166 ? -2.818 3.332 -11.701 1.00 82.56 166 ALA A O 1
ATOM 1234 N N . LEU A 1 167 ? -4.926 2.571 -11.676 1.00 87.44 167 LEU A N 1
ATOM 1235 C CA . LEU A 1 167 ? -4.543 1.201 -11.340 1.00 87.44 167 LEU A CA 1
ATOM 1236 C C . LEU A 1 167 ? -3.687 0.583 -12.446 1.00 87.44 167 LEU A C 1
ATOM 1238 O O . LEU A 1 167 ? -2.666 -0.031 -12.141 1.00 87.44 167 LEU A O 1
ATOM 1242 N N . ALA A 1 168 ? -4.047 0.755 -13.719 1.00 88.06 168 ALA A N 1
ATOM 1243 C CA . ALA A 1 168 ? -3.243 0.262 -14.837 1.00 88.06 168 ALA A CA 1
ATOM 1244 C C . ALA A 1 168 ? -1.836 0.886 -14.856 1.00 88.06 168 ALA A C 1
ATOM 1246 O O . ALA A 1 168 ? -0.862 0.215 -15.205 1.00 88.06 168 ALA A O 1
ATOM 1247 N N . CYS A 1 169 ? -1.705 2.149 -14.450 1.00 85.94 169 CYS A N 1
ATOM 1248 C CA . CYS A 1 169 ? -0.413 2.792 -14.274 1.00 85.94 169 CYS A CA 1
ATOM 1249 C C . CYS A 1 169 ? 0.407 2.157 -13.142 1.00 85.94 169 CYS A C 1
ATOM 1251 O O . CYS A 1 169 ? 1.564 1.803 -13.372 1.00 85.94 169 CYS A O 1
ATOM 1253 N N . LEU A 1 170 ? -0.188 1.936 -11.967 1.00 86.69 170 LEU A N 1
ATOM 1254 C CA . LEU A 1 170 ? 0.490 1.262 -10.855 1.00 86.69 170 LEU A CA 1
ATOM 1255 C C . LEU A 1 170 ? 0.955 -0.151 -11.245 1.00 86.69 170 LEU A C 1
ATOM 1257 O O . LEU A 1 170 ? 2.060 -0.544 -10.884 1.00 86.69 170 LEU A O 1
ATOM 1261 N N . HIS A 1 171 ? 0.178 -0.886 -12.051 1.00 88.94 171 HIS A N 1
ATOM 1262 C CA . HIS A 1 171 ? 0.601 -2.188 -12.587 1.00 88.94 171 HIS A CA 1
ATOM 1263 C C . HIS A 1 171 ? 1.837 -2.083 -13.486 1.00 88.94 171 HIS A C 1
ATOM 1265 O O . HIS A 1 171 ? 2.731 -2.915 -13.376 1.00 88.94 171 HIS A O 1
ATOM 1271 N N . LYS A 1 172 ? 1.942 -1.048 -14.330 1.00 85.62 172 LYS A N 1
ATOM 1272 C CA . LYS A 1 172 ? 3.150 -0.816 -15.144 1.00 85.62 172 LYS A CA 1
ATOM 1273 C C . LYS A 1 172 ? 4.369 -0.488 -14.288 1.00 85.62 172 LYS A C 1
ATOM 1275 O O . LYS A 1 172 ? 5.470 -0.917 -14.626 1.00 85.62 172 LYS A O 1
ATOM 1280 N N . ILE A 1 173 ? 4.173 0.268 -13.207 1.00 83.06 173 ILE A N 1
ATOM 1281 C CA . ILE A 1 173 ? 5.235 0.561 -12.240 1.00 83.06 173 ILE A CA 1
ATOM 1282 C C . ILE A 1 173 ? 5.702 -0.750 -11.604 1.00 83.06 173 ILE A C 1
ATOM 1284 O O . ILE A 1 173 ? 6.876 -1.084 -11.711 1.00 83.06 173 ILE A O 1
ATOM 1288 N N . ALA A 1 174 ? 4.782 -1.549 -11.058 1.00 86.31 174 ALA A N 1
ATOM 1289 C CA . ALA A 1 174 ? 5.111 -2.846 -10.471 1.00 86.31 174 ALA A CA 1
ATOM 1290 C C . ALA A 1 174 ? 5.803 -3.799 -11.458 1.00 86.31 174 ALA A C 1
ATOM 1292 O O . ALA A 1 174 ? 6.766 -4.461 -11.083 1.00 86.31 174 ALA A O 1
ATOM 1293 N N . ASP A 1 175 ? 5.360 -3.846 -12.716 1.00 85.50 175 ASP A N 1
ATOM 1294 C CA . ASP A 1 175 ? 5.985 -4.661 -13.761 1.00 85.50 175 ASP A CA 1
ATOM 1295 C C . ASP A 1 175 ? 7.442 -4.259 -14.013 1.00 85.50 175 ASP A C 1
ATOM 1297 O O . ASP A 1 175 ? 8.302 -5.125 -14.171 1.00 85.50 175 ASP A O 1
ATOM 1301 N N . ARG A 1 176 ? 7.735 -2.954 -14.029 1.00 79.50 176 ARG A N 1
ATOM 1302 C CA . ARG A 1 176 ? 9.102 -2.449 -14.201 1.00 79.50 176 ARG A CA 1
ATOM 1303 C C . ARG A 1 176 ? 9.971 -2.719 -12.971 1.00 79.50 176 ARG A C 1
ATOM 1305 O O . ARG A 1 176 ? 11.083 -3.206 -13.147 1.00 79.50 176 ARG A O 1
ATOM 1312 N N . LEU A 1 177 ? 9.451 -2.508 -11.759 1.00 77.12 177 LEU A N 1
ATOM 1313 C CA . LEU A 1 177 ? 10.176 -2.802 -10.513 1.00 77.12 177 LEU A CA 1
ATOM 1314 C C . LEU A 1 177 ? 10.475 -4.305 -10.360 1.00 77.12 177 LEU A C 1
ATOM 1316 O O . LEU A 1 177 ? 11.543 -4.685 -9.886 1.00 77.12 177 LEU A O 1
ATOM 1320 N N . SER A 1 178 ? 9.557 -5.176 -10.794 1.00 76.62 178 SER A N 1
ATOM 1321 C CA . SER A 1 178 ? 9.795 -6.623 -10.842 1.00 76.62 178 SER A CA 1
ATOM 1322 C C . SER A 1 178 ? 10.786 -7.017 -11.947 1.00 76.62 178 SER A C 1
ATOM 1324 O O . SER A 1 178 ? 11.587 -7.921 -11.738 1.00 76.62 178 SER A O 1
ATOM 1326 N N . GLY A 1 179 ? 10.769 -6.348 -13.105 1.00 68.62 179 GLY A N 1
ATOM 1327 C CA . GLY A 1 179 ? 11.690 -6.623 -14.216 1.00 68.62 179 GLY A CA 1
ATOM 1328 C C . GLY A 1 179 ? 13.126 -6.135 -13.987 1.00 68.62 179 GLY A C 1
ATOM 1329 O O . GLY A 1 179 ? 14.065 -6.770 -14.461 1.00 68.62 179 GLY A O 1
ATOM 1330 N N . ALA A 1 180 ? 13.322 -5.052 -13.226 1.00 60.53 180 ALA A N 1
ATOM 1331 C CA . ALA A 1 180 ? 14.647 -4.550 -12.851 1.00 60.53 180 ALA A CA 1
ATOM 1332 C C . ALA A 1 180 ? 15.461 -5.572 -12.028 1.00 60.53 180 ALA A C 1
ATOM 1334 O O . ALA A 1 180 ? 16.688 -5.577 -12.085 1.00 60.53 180 ALA A O 1
ATOM 1335 N N . ALA A 1 181 ? 14.785 -6.490 -11.330 1.00 52.97 181 ALA A N 1
ATOM 1336 C CA . ALA A 1 181 ? 15.404 -7.572 -10.566 1.00 52.97 181 ALA A CA 1
ATOM 1337 C C . ALA A 1 181 ? 15.990 -8.703 -11.436 1.00 52.97 181 ALA A C 1
ATOM 1339 O O . ALA A 1 181 ? 16.828 -9.468 -10.962 1.00 52.97 181 ALA A O 1
ATOM 1340 N N . GLU A 1 182 ? 15.558 -8.821 -12.697 1.00 45.94 182 GLU A N 1
ATOM 1341 C CA . GLU A 1 182 ? 15.980 -9.883 -13.622 1.00 45.94 182 GLU A CA 1
ATOM 1342 C C . GLU A 1 182 ? 17.074 -9.448 -14.608 1.00 45.94 182 GLU A C 1
ATOM 1344 O O . GLU A 1 182 ? 17.529 -10.281 -15.389 1.00 45.94 182 GLU A O 1
ATOM 1349 N N . ALA A 1 183 ? 17.531 -8.189 -14.591 1.00 41.25 183 ALA A N 1
ATOM 1350 C CA . ALA A 1 183 ? 18.636 -7.750 -15.443 1.00 41.25 183 ALA A CA 1
ATOM 1351 C C . ALA A 1 183 ? 19.958 -8.389 -14.961 1.00 41.25 183 ALA A C 1
ATOM 1353 O O . ALA A 1 183 ? 20.492 -7.987 -13.923 1.00 41.25 183 ALA A O 1
ATOM 1354 N N . PRO A 1 184 ? 20.520 -9.386 -15.676 1.00 40.81 184 PRO A N 1
ATOM 1355 C CA . PRO A 1 184 ? 21.796 -9.974 -15.307 1.00 40.81 184 PRO A CA 1
ATOM 1356 C C . PRO A 1 184 ? 22.877 -8.921 -15.534 1.00 40.81 184 PRO A C 1
ATOM 1358 O O . PRO A 1 184 ? 22.870 -8.240 -16.561 1.00 40.81 184 PRO A O 1
ATOM 1361 N N . GLY A 1 185 ? 23.808 -8.811 -14.585 1.00 42.53 185 GLY A N 1
ATOM 1362 C CA . GLY A 1 185 ? 24.963 -7.931 -14.702 1.00 42.53 185 GLY A CA 1
ATOM 1363 C C . GLY A 1 185 ? 25.622 -8.059 -16.072 1.00 42.53 185 GLY A C 1
ATOM 1364 O O . GLY A 1 185 ? 25.852 -9.168 -16.561 1.00 42.53 185 GLY A O 1
ATOM 1365 N N . GLU A 1 186 ? 25.912 -6.914 -16.687 1.00 37.81 186 GLU A N 1
ATOM 1366 C CA . GLU A 1 186 ? 26.726 -6.847 -17.890 1.00 37.81 186 GLU A CA 1
ATOM 1367 C C . GLU A 1 186 ? 28.026 -7.616 -17.645 1.00 37.81 186 GLU A C 1
ATOM 1369 O O . GLU A 1 186 ? 28.916 -7.202 -16.898 1.00 37.81 186 GLU A O 1
ATOM 1374 N N . SER A 1 187 ? 28.133 -8.777 -18.284 1.00 44.16 187 SER A N 1
ATOM 1375 C CA . SER A 1 187 ? 29.395 -9.463 -18.469 1.00 44.16 187 SER A CA 1
ATOM 1376 C C . SER A 1 187 ? 30.298 -8.537 -19.279 1.00 44.16 187 SER A C 1
ATOM 1378 O O . SER A 1 187 ? 30.130 -8.408 -20.493 1.00 44.16 187 SER A O 1
ATOM 1380 N N . SER A 1 188 ? 31.245 -7.886 -18.601 1.00 42.03 188 SER A N 1
ATOM 1381 C CA . SER A 1 188 ? 32.392 -7.229 -19.233 1.00 42.03 188 SER A CA 1
ATOM 1382 C C . SER A 1 188 ? 32.991 -8.162 -20.292 1.00 42.03 188 SER A C 1
ATOM 1384 O O . SER A 1 188 ? 33.391 -9.279 -19.941 1.00 42.03 188 SER A O 1
ATOM 1386 N N . PRO A 1 189 ? 33.111 -7.754 -21.569 1.00 47.03 189 PRO A N 1
ATOM 1387 C CA . PRO A 1 189 ? 33.919 -8.505 -22.506 1.00 47.03 189 PRO A CA 1
ATOM 1388 C C . PRO A 1 189 ? 35.378 -8.288 -22.107 1.00 47.03 189 PRO A C 1
ATOM 1390 O O . PRO A 1 189 ? 35.934 -7.202 -22.268 1.00 47.03 189 PRO A O 1
ATOM 1393 N N . ALA A 1 190 ? 36.005 -9.331 -21.566 1.00 45.88 190 ALA A N 1
ATOM 1394 C CA . ALA A 1 190 ? 37.452 -9.404 -21.473 1.00 45.88 190 ALA A CA 1
ATOM 1395 C C . ALA A 1 190 ? 38.016 -9.444 -22.902 1.00 45.88 190 ALA A C 1
ATOM 1397 O O . ALA A 1 190 ? 38.172 -10.504 -23.506 1.00 45.88 190 ALA A O 1
ATOM 1398 N N . GLY A 1 191 ? 38.270 -8.264 -23.464 1.00 46.84 191 GLY A N 1
ATOM 1399 C CA . GLY A 1 191 ? 39.108 -8.094 -24.638 1.00 46.84 191 GLY A CA 1
ATOM 1400 C C . GLY A 1 191 ? 40.553 -8.387 -24.253 1.00 46.84 191 GLY A C 1
ATOM 1401 O O . GLY A 1 191 ? 41.234 -7.525 -23.707 1.00 46.84 191 GLY A O 1
ATOM 1402 N N . GLY A 1 192 ? 40.998 -9.615 -24.509 1.00 47.75 192 GLY A N 1
ATOM 1403 C CA . GLY A 1 192 ? 42.406 -9.997 -24.504 1.00 47.75 192 GLY A CA 1
ATOM 1404 C C . GLY A 1 192 ? 42.852 -10.268 -25.934 1.00 47.75 192 GLY A C 1
ATOM 1405 O O . GLY A 1 192 ? 42.539 -11.326 -26.477 1.00 47.75 192 GLY A O 1
ATOM 1406 N N . GLY A 1 193 ? 43.527 -9.288 -26.533 1.00 47.28 193 GLY A N 1
ATOM 1407 C CA . GLY A 1 193 ? 44.406 -9.463 -27.689 1.00 47.28 193 GLY A CA 1
ATOM 1408 C C . GLY A 1 193 ? 45.858 -9.422 -27.242 1.00 47.28 193 GLY A C 1
ATOM 1409 O O . GLY A 1 193 ? 46.116 -8.804 -26.183 1.00 47.28 193 GLY A O 1
#

Foldseek 3Di:
DPDQLLVVLLVQLLPDPAPVSLVVLLVSLVVCCVPPVPAFCDPVSVVSNCVSCVSSVQNVLLVQLVVLLCVLQQPHGHHPSLSSLLSSLASCLVNLNNLVSCVSCVVVLLVSLVNSQVNPPVNDPASLVSLLSSCCNRQVRDPVLVVLSVVLSVVLSVFDPDSVSSSVSSNVSSVVSSVVVVDPPPDDPPPDD

Secondary structure (DSSP, 8-state):
----HHHHHHHHHTT--SGGGHHHHHHHHHHHHHHHTT-B--HHHHHHHHHHHHHHT-HHHHHHHHHHHHHHTTTSPPBHHHHHHHHHHHHHHHTT-HHHHHHHHHHHHHHHHHHHHHH-TTS---HHHHHHHHHHHHH-SSHHHHHHHHHHHHHHTTT--SHHHHHHHHHHHHHHHHHHTT-----------

Sequence (193 aa):
MQHAPLDTFLSAWRRIDSPAELPLLLSCVADQESRFGDAVLGDEEARRVCGAARCKSEEWDLMRALFALQQGAAGAPVRVVDLMVVLLCWEATAAHSARWFLAACAPHVRRLLGRTLGADAAGGGHVAEAVVTAALLLFGCSDGLLYEADALLGEASVRCGDIDEALACLHKIADRLSGAAEAPGESSPAGGG

Organism: NCBI:txid83891